Protein AF-E3JYL6-F1 (afdb_monomer)

Radius of gyration: 23.7 Å; Cα contacts (8 Å, |Δi|>4): 556; chains: 1; bounding box: 77×35×88 Å

Nearest PDB structures (foldseek):
  7jl6-assembly1_B  TM=3.008E-01  e=1.297E+00  Staphylococcus aureus
  3hi0-assembly1_B  TM=4.503E-01  e=6.662E+00  Agrobacterium fabrum str. C58
  4wn5-assembly1_B  TM=2.787E-01  e=2.106E+00  Homo sapiens
  3opm-assembly3_C  TM=1.178E-01  e=9.584E+00  Homo sapiens

Sequence (253 aa):
MFTYQFLFIAVISQAARSALAISCYPKTLVNKAECHEAIKQIVYREDSRLGTESKHFGYEFKDCSIILRNPNGASPYVNNLSADSYPECCEQFILNYCETAAGGDYLDSDTSIQLNIGNSGKTPETKPYNSFFPFLQETCGLNQNAGKIQQEDCNTAYKSIPMSVEGQFLNDKNRATDRIAKEYKSCYVTIYTSDGSVLDATNGNIRPIFDKLVSKCGTQSGVVSIKDGARGKNGRVYMKIRNSRPCGEQVCN

Mean predicted aligned error: 9.4 Å

Foldseek 3Di:
DDDDDDDDPPPPPPPPPVDQPKDWDLVFFDDLVQQLVQLVLQDADPQQWAFLQFQWFWTGGAFKIKIKGQNRSDIDGCVLADDDPDHDRPSCVNCVVNVGTWIKGDSDPVGPIIMTMGTDDPDPLCQQVHPPRDALDKDWASQPQAFWDALVQLVVQVVPFDADPQQFTAEPVRHFFQKHWGGGAFKIKIKGKPRRGTFQDGCVRCVVSSVVNCVVRPGTKMKGWACDRGPGNSIIMMIIMHTPDDPPPDRPD

Solvent-accessible surface area (backbone atoms only — not comparable to full-atom values): 13635 Å² total; per-residue (Å²): 142,83,84,86,81,85,81,79,79,78,76,80,78,77,72,78,69,77,71,70,75,67,44,63,38,82,91,37,62,38,50,68,72,36,39,52,58,13,57,70,67,64,56,59,43,95,86,40,20,41,50,49,50,28,24,31,38,69,28,40,28,87,58,8,24,35,40,41,35,25,77,84,26,62,60,55,47,41,53,68,66,36,69,87,76,43,95,71,13,57,61,58,40,41,43,59,74,33,56,50,24,14,28,34,35,57,71,48,98,89,46,78,32,33,43,35,40,34,50,42,73,83,46,83,67,49,41,73,74,41,58,74,43,65,62,76,47,72,46,59,54,62,57,77,81,42,56,65,29,45,55,68,29,39,53,51,13,58,70,67,55,45,58,49,96,86,30,36,48,26,32,99,82,74,38,79,36,26,60,42,73,32,67,26,86,39,9,26,38,37,43,30,24,66,3,65,10,45,36,66,38,32,50,85,71,45,48,65,55,49,54,51,43,45,63,74,27,46,42,43,24,29,39,31,31,34,68,66,34,24,65,9,84,61,18,27,25,37,41,36,43,31,34,50,63,63,79,85,73,65,85,80,122

Secondary structure (DSSP, 8-state):
----------------------EEEEEEE--HHHHHHHHTTPPBPTTSBB-SS--EEEEEETTEEEEEE-TT----BGGGTSTTSSS--HHHHHHHHSTTEEEEEESSSS---EEEEEE----TTTGGGSTTSPTT--EE--STTPPPPPHHHHHHHHHTS-B-TT-BB--TTS---SEEEEEETTEEEEEEETTS--B--BHHHHHHHHHHHHHHHTTS-EEEEESS-BSSTT--EEEEEEESSPTTSS---

Organism: Puccinia graminis f. sp. tritici (strain CRL 75-36-700-3 / race SCCL) (NCBI:txid418459)

pLDDT: mean 82.43, std 18.93, range [30.39, 98.62]

Structure (mmCIF, N/CA/C/O backbone):
data_AF-E3JYL6-F1
#
_entry.id   AF-E3JYL6-F1
#
loop_
_atom_site.group_PDB
_atom_site.id
_atom_site.type_symbol
_atom_site.label_atom_id
_atom_site.label_alt_id
_atom_site.label_comp_id
_atom_site.label_asym_id
_atom_site.label_entity_id
_atom_site.label_seq_id
_atom_site.pdbx_PDB_ins_code
_atom_site.Cartn_x
_atom_site.Cartn_y
_atom_site.Cartn_z
_atom_site.occupancy
_atom_site.B_iso_or_equiv
_atom_site.auth_seq_id
_atom_site.auth_comp_id
_atom_site.auth_asym_id
_atom_site.auth_atom_id
_atom_site.pdbx_PDB_model_num
ATOM 1 N N . MET A 1 1 ? 56.914 -3.348 -57.839 1.00 39.22 1 MET A N 1
ATOM 2 C CA . MET A 1 1 ? 56.929 -2.978 -56.409 1.00 39.22 1 MET A CA 1
ATOM 3 C C . MET A 1 1 ? 56.356 -1.581 -56.262 1.00 39.22 1 MET A C 1
ATOM 5 O O . MET A 1 1 ? 57.093 -0.648 -56.508 1.00 39.22 1 MET A O 1
ATOM 9 N N . PHE A 1 2 ? 55.080 -1.440 -55.904 1.00 35.62 2 PHE A N 1
ATOM 10 C CA . PHE A 1 2 ? 54.568 -0.260 -55.198 1.00 35.62 2 PHE A CA 1
ATOM 11 C C . PHE A 1 2 ? 53.364 -0.722 -54.374 1.00 35.62 2 PHE A C 1
ATOM 13 O O . PHE A 1 2 ? 52.370 -1.212 -54.902 1.00 35.62 2 PHE A O 1
ATOM 20 N N . THR A 1 3 ? 53.558 -0.701 -53.064 1.00 37.44 3 THR A N 1
ATOM 21 C CA . THR A 1 3 ? 52.684 -1.209 -52.011 1.00 37.44 3 THR A CA 1
ATOM 22 C C . THR A 1 3 ? 51.588 -0.185 -51.722 1.00 37.44 3 THR A C 1
ATOM 24 O O . THR A 1 3 ? 51.887 0.951 -51.365 1.00 37.44 3 THR A O 1
ATOM 27 N N . TYR A 1 4 ? 50.321 -0.581 -51.847 1.00 40.25 4 TYR A N 1
ATOM 28 C CA . TYR A 1 4 ? 49.185 0.200 -51.357 1.00 40.25 4 TYR A CA 1
ATOM 29 C C . TYR A 1 4 ? 49.107 0.064 -49.832 1.00 40.25 4 TYR A C 1
ATOM 31 O O . TYR A 1 4 ? 48.816 -1.017 -49.323 1.00 40.25 4 TYR A O 1
ATOM 39 N N . GLN A 1 5 ? 49.364 1.146 -49.096 1.00 41.19 5 GLN A N 1
ATOM 40 C CA . GLN A 1 5 ? 49.029 1.229 -47.675 1.00 41.19 5 GLN A CA 1
ATOM 41 C C . GLN A 1 5 ? 47.645 1.864 -47.519 1.00 41.19 5 GLN A C 1
ATOM 43 O O . GLN A 1 5 ? 47.466 3.060 -47.732 1.00 41.19 5 GLN A O 1
ATOM 48 N N . PHE A 1 6 ? 46.664 1.045 -47.139 1.00 41.22 6 PHE A N 1
ATOM 49 C CA . PHE A 1 6 ? 45.386 1.507 -46.608 1.00 41.22 6 PHE A CA 1
ATOM 50 C C . PHE A 1 6 ? 45.581 1.889 -45.135 1.00 41.22 6 PHE A C 1
ATOM 52 O O . PHE A 1 6 ? 45.780 1.026 -44.281 1.00 41.22 6 PHE A O 1
ATOM 59 N N . LEU A 1 7 ? 45.533 3.186 -44.836 1.00 40.38 7 LEU A N 1
ATOM 60 C CA . LEU A 1 7 ? 45.424 3.705 -43.473 1.00 40.38 7 LEU A CA 1
ATOM 61 C C . LEU A 1 7 ? 43.951 3.637 -43.046 1.00 40.38 7 LEU A C 1
ATOM 63 O O . LEU A 1 7 ? 43.136 4.463 -43.451 1.00 40.38 7 LEU A O 1
ATOM 67 N N . PHE A 1 8 ? 43.604 2.632 -42.241 1.00 40.62 8 PHE A N 1
ATOM 68 C CA . PHE A 1 8 ? 42.322 2.577 -41.543 1.00 40.62 8 PHE A CA 1
ATOM 69 C C . PHE A 1 8 ? 42.320 3.626 -40.427 1.00 40.62 8 PHE A C 1
ATOM 71 O O . PHE A 1 8 ? 42.982 3.462 -39.403 1.00 40.62 8 PHE A O 1
ATOM 78 N N . ILE A 1 9 ? 41.569 4.709 -40.619 1.00 42.47 9 ILE A N 1
ATOM 79 C CA . ILE A 1 9 ? 41.236 5.640 -39.540 1.00 42.47 9 ILE A CA 1
ATOM 80 C C . ILE A 1 9 ? 40.196 4.938 -38.665 1.00 42.47 9 ILE A C 1
ATOM 82 O O . ILE A 1 9 ? 39.011 4.901 -38.992 1.00 42.47 9 ILE A O 1
ATOM 86 N N . ALA A 1 10 ? 40.643 4.347 -37.559 1.00 44.72 10 ALA A N 1
ATOM 87 C CA . ALA A 1 10 ? 39.750 3.915 -36.497 1.00 44.72 10 ALA A CA 1
ATOM 88 C C . ALA A 1 10 ? 39.204 5.170 -35.800 1.00 44.72 10 ALA A C 1
ATOM 90 O O . ALA A 1 10 ? 39.854 5.758 -34.937 1.00 44.72 10 ALA A O 1
ATOM 91 N N . VAL A 1 11 ? 38.011 5.606 -36.203 1.00 40.47 11 VAL A N 1
ATOM 92 C CA . VAL A 1 11 ? 37.218 6.559 -35.425 1.00 40.47 11 VAL A CA 1
ATOM 93 C C . VAL A 1 11 ? 36.782 5.818 -34.167 1.00 40.47 11 VAL A C 1
ATOM 95 O O . VAL A 1 11 ? 35.834 5.037 -34.188 1.00 40.47 11 VAL A O 1
ATOM 98 N N . ILE A 1 12 ? 37.507 6.023 -33.069 1.00 48.25 12 ILE A N 1
ATOM 99 C CA . ILE A 1 12 ? 37.048 5.617 -31.744 1.00 48.25 12 ILE A CA 1
ATOM 100 C C . ILE A 1 12 ? 35.858 6.520 -31.436 1.00 48.25 12 ILE A C 1
ATOM 102 O O . ILE A 1 12 ? 36.013 7.665 -31.014 1.00 48.25 12 ILE A O 1
ATOM 106 N N . SER A 1 13 ? 34.655 6.021 -31.709 1.00 40.78 13 SER A N 1
ATOM 107 C CA . SER A 1 13 ? 33.411 6.600 -31.223 1.00 40.78 13 SER A CA 1
ATOM 108 C C . SER A 1 13 ? 33.417 6.478 -29.704 1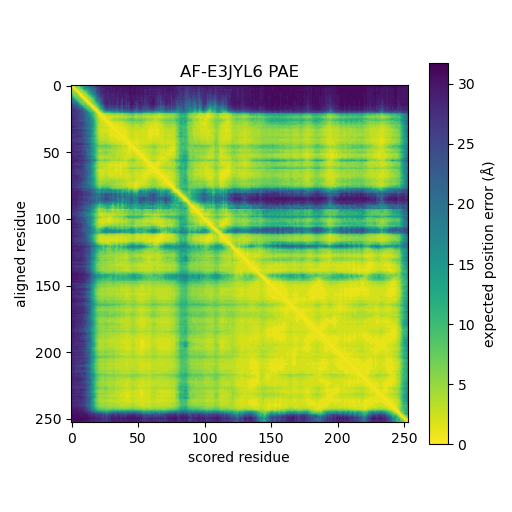.00 40.78 13 SER A C 1
ATOM 110 O O . SER A 1 13 ? 32.891 5.526 -29.134 1.00 40.78 13 SER A O 1
ATOM 112 N N . GLN A 1 14 ? 34.050 7.434 -29.032 1.00 38.19 14 GLN A N 1
ATOM 113 C CA . GLN A 1 14 ? 33.907 7.611 -27.600 1.00 38.19 14 GLN A CA 1
ATOM 114 C C . GLN A 1 14 ? 32.535 8.241 -27.365 1.00 38.19 14 GLN A C 1
ATOM 116 O O . GLN A 1 14 ? 32.395 9.423 -27.070 1.00 38.19 14 GLN A O 1
ATOM 121 N N . ALA A 1 15 ? 31.494 7.428 -27.548 1.00 39.44 15 ALA A N 1
ATOM 122 C CA . ALA A 1 15 ? 30.246 7.656 -26.859 1.00 39.44 15 ALA A CA 1
ATOM 123 C C . ALA A 1 15 ? 30.589 7.505 -25.378 1.00 39.44 15 ALA A C 1
ATOM 125 O O . ALA A 1 15 ? 30.715 6.393 -24.864 1.00 39.44 15 ALA A O 1
ATOM 126 N N . ALA A 1 16 ? 30.813 8.635 -24.711 1.00 37.66 16 ALA A N 1
ATOM 127 C CA . ALA A 1 16 ? 30.663 8.721 -23.276 1.00 37.66 16 ALA A CA 1
ATOM 128 C C . ALA A 1 16 ? 29.217 8.307 -22.980 1.00 37.66 16 ALA A C 1
ATOM 130 O O . ALA A 1 16 ? 28.304 9.128 -22.976 1.00 37.66 16 ALA A O 1
ATOM 131 N N . ARG A 1 17 ? 28.991 6.997 -22.827 1.00 40.12 17 ARG A N 1
ATOM 132 C CA . ARG A 1 17 ? 27.821 6.485 -22.133 1.00 40.12 17 ARG A CA 1
ATOM 133 C C . ARG A 1 17 ? 27.973 7.055 -20.736 1.00 40.12 17 ARG A C 1
ATOM 135 O O . ARG A 1 17 ? 28.826 6.591 -19.984 1.00 40.12 17 ARG A O 1
ATOM 142 N N . SER A 1 18 ? 27.236 8.117 -20.435 1.00 39.97 18 SER A N 1
ATOM 143 C CA . SER A 1 18 ? 26.965 8.521 -19.064 1.00 39.97 18 SER A CA 1
ATOM 144 C C . SER A 1 18 ? 26.513 7.249 -18.361 1.00 39.97 18 SER A C 1
ATOM 146 O O . SER A 1 18 ? 25.436 6.736 -18.656 1.00 39.97 18 SER A O 1
ATOM 148 N N . ALA A 1 19 ? 27.404 6.641 -17.583 1.00 46.44 19 ALA A N 1
ATOM 149 C CA . ALA A 1 19 ? 27.108 5.385 -16.934 1.00 46.44 19 ALA A CA 1
ATOM 150 C C . ALA A 1 19 ? 25.986 5.680 -15.941 1.00 46.44 19 ALA A C 1
ATOM 152 O O . ALA A 1 19 ? 26.211 6.353 -14.936 1.00 46.44 19 ALA A O 1
ATOM 153 N N . LEU A 1 20 ? 24.776 5.225 -16.268 1.00 56.53 20 LEU A N 1
ATOM 154 C CA . LEU A 1 20 ? 23.757 4.911 -15.277 1.00 56.53 20 LEU A CA 1
ATOM 155 C C . LEU A 1 20 ? 24.479 4.106 -14.186 1.00 56.53 20 LEU A C 1
ATOM 157 O O . LEU A 1 20 ? 25.134 3.100 -14.484 1.00 56.53 20 LEU A O 1
ATOM 161 N N . ALA A 1 21 ? 24.518 4.647 -12.972 1.00 64.75 21 ALA A N 1
ATOM 162 C CA . ALA A 1 21 ? 25.323 4.118 -11.883 1.00 64.75 21 ALA A CA 1
ATOM 163 C C . ALA A 1 21 ? 24.598 2.934 -11.230 1.00 64.75 21 ALA A C 1
ATOM 165 O O . ALA A 1 21 ? 24.230 2.990 -10.053 1.00 64.75 21 ALA A O 1
ATOM 166 N N . ILE A 1 22 ? 24.410 1.849 -11.992 1.00 75.25 22 ILE A N 1
ATOM 167 C CA . ILE A 1 22 ? 23.733 0.658 -11.490 1.00 75.25 22 ILE A CA 1
ATOM 168 C C . ILE A 1 22 ? 24.488 0.137 -10.279 1.00 75.25 22 ILE A C 1
ATOM 170 O O . ILE A 1 22 ? 25.677 -0.188 -10.335 1.00 75.25 22 ILE A O 1
ATOM 174 N N . SER A 1 23 ? 23.757 -0.008 -9.182 1.00 85.88 23 SER A N 1
ATOM 175 C CA . SER A 1 23 ? 24.253 -0.660 -7.983 1.00 85.88 23 SER A CA 1
ATOM 176 C C . SER A 1 23 ? 23.818 -2.118 -7.984 1.00 85.88 23 SER A C 1
ATOM 178 O O . SER A 1 23 ? 22.626 -2.402 -7.895 1.00 85.88 23 SER A O 1
ATOM 180 N N . CYS A 1 24 ? 24.776 -3.043 -8.049 1.00 89.31 24 CYS A N 1
ATOM 181 C CA . CYS A 1 24 ? 24.508 -4.473 -7.901 1.00 89.31 24 CYS A CA 1
ATOM 182 C C . CYS A 1 24 ? 24.679 -4.928 -6.447 1.00 89.31 24 CYS A C 1
ATOM 184 O O . CYS A 1 24 ? 25.592 -4.502 -5.735 1.00 89.31 24 CYS A O 1
ATOM 186 N N . TYR A 1 25 ? 23.826 -5.855 -6.020 1.00 89.69 25 TYR A N 1
ATOM 187 C CA . TYR A 1 25 ? 23.796 -6.416 -4.672 1.00 89.69 25 TYR A CA 1
ATOM 188 C C . TYR A 1 25 ? 24.152 -7.912 -4.726 1.00 89.69 25 TYR A C 1
ATOM 190 O O . TYR A 1 25 ? 23.268 -8.766 -4.664 1.00 89.69 25 TYR A O 1
ATOM 198 N N . PRO A 1 26 ? 25.447 -8.276 -4.815 1.00 86.00 26 PRO A N 1
ATOM 199 C CA . PRO A 1 26 ? 25.888 -9.635 -5.161 1.00 86.00 26 PRO A CA 1
ATOM 200 C C . PRO A 1 26 ? 25.503 -10.716 -4.141 1.00 86.00 26 PRO A C 1
ATOM 202 O O . PRO A 1 26 ? 25.571 -11.903 -4.437 1.00 86.00 26 PRO A O 1
ATOM 205 N N . LYS A 1 27 ? 25.101 -10.324 -2.926 1.00 87.94 27 LYS A N 1
ATOM 206 C CA . LYS A 1 27 ? 24.656 -11.245 -1.867 1.00 87.94 27 LYS A CA 1
ATOM 207 C C . LYS A 1 27 ? 23.175 -11.621 -1.965 1.00 87.94 27 LYS A C 1
ATOM 209 O O . LYS A 1 27 ? 22.722 -12.466 -1.199 1.00 87.94 27 LYS A O 1
ATOM 214 N N . THR A 1 28 ? 22.437 -11.006 -2.883 1.00 87.25 28 THR A N 1
ATOM 215 C CA . THR A 1 28 ? 21.012 -11.245 -3.083 1.00 87.25 28 THR A CA 1
ATOM 216 C C . THR A 1 28 ? 20.807 -11.723 -4.506 1.00 87.25 28 THR A C 1
ATOM 218 O O . THR A 1 28 ? 21.024 -10.970 -5.449 1.00 87.25 28 THR A O 1
ATOM 221 N N . LEU A 1 29 ? 20.409 -12.982 -4.662 1.00 90.00 29 LEU A N 1
ATOM 222 C CA . LEU A 1 29 ? 20.178 -13.580 -5.973 1.00 90.00 29 LEU A CA 1
ATOM 223 C C . LEU A 1 29 ? 18.720 -13.415 -6.391 1.00 90.00 29 LEU A C 1
ATOM 225 O O . LEU A 1 29 ? 17.818 -13.483 -5.553 1.00 90.00 29 LEU A O 1
ATOM 229 N N . VAL A 1 30 ? 18.505 -13.236 -7.691 1.00 89.81 30 VAL A N 1
ATOM 230 C CA . VAL A 1 30 ? 17.179 -13.112 -8.299 1.00 89.81 30 VAL A CA 1
ATOM 231 C C . VAL A 1 30 ? 17.061 -14.005 -9.529 1.00 89.81 30 VAL A C 1
ATOM 233 O O . VAL A 1 30 ? 18.041 -14.285 -10.221 1.00 89.81 30 VAL A O 1
ATOM 236 N N . ASN A 1 31 ? 15.841 -14.452 -9.821 1.00 89.81 31 ASN A N 1
ATOM 237 C CA . ASN A 1 31 ? 15.535 -15.139 -11.068 1.00 89.81 31 ASN A CA 1
ATOM 238 C C . ASN A 1 31 ? 14.999 -14.129 -12.090 1.00 89.81 31 ASN A C 1
ATOM 240 O O . ASN A 1 31 ? 13.935 -13.549 -11.885 1.00 89.81 31 ASN A O 1
ATOM 244 N N . LYS A 1 32 ? 15.707 -13.957 -13.214 1.00 85.81 32 LYS A N 1
ATOM 245 C CA . LYS A 1 32 ? 15.340 -12.989 -14.262 1.00 85.81 32 LYS A CA 1
ATOM 246 C C . LYS A 1 32 ? 13.914 -13.168 -14.782 1.00 85.81 32 LYS A C 1
ATOM 248 O O . LYS A 1 32 ? 13.191 -12.191 -14.933 1.00 85.81 32 LYS A O 1
ATOM 253 N N . ALA A 1 33 ? 13.501 -14.408 -15.045 1.00 85.38 33 ALA A N 1
ATOM 254 C CA . ALA A 1 33 ? 12.167 -14.684 -15.570 1.00 85.38 33 ALA A CA 1
ATOM 255 C C . ALA A 1 33 ? 11.081 -14.314 -14.552 1.00 85.38 33 ALA A C 1
ATOM 257 O O . ALA A 1 33 ? 10.038 -13.789 -14.924 1.00 85.38 33 ALA A O 1
ATOM 258 N N . GLU A 1 34 ? 11.338 -14.536 -13.263 1.00 88.69 34 GLU A N 1
ATOM 259 C CA . GLU A 1 34 ? 10.412 -14.142 -12.200 1.00 88.69 34 GLU A CA 1
ATOM 260 C C . GLU A 1 34 ? 10.338 -12.620 -12.037 1.00 88.69 34 GLU A C 1
ATOM 262 O O . GLU A 1 34 ? 9.253 -12.083 -11.834 1.00 88.69 34 GLU A O 1
ATOM 267 N N . CYS A 1 35 ? 11.458 -11.912 -12.199 1.00 87.00 35 CYS A N 1
ATOM 268 C CA . CYS A 1 35 ? 11.479 -10.449 -12.191 1.00 87.00 35 CYS A CA 1
ATOM 269 C C . CYS A 1 35 ? 10.694 -9.838 -13.354 1.00 87.00 35 CYS A C 1
ATOM 271 O O . CYS A 1 35 ? 9.903 -8.923 -13.125 1.00 87.00 35 CYS A O 1
ATOM 273 N N . HIS A 1 36 ? 10.802 -10.422 -14.551 1.00 84.00 36 HIS A N 1
ATOM 274 C CA . HIS A 1 36 ? 9.990 -10.012 -15.697 1.00 84.00 36 HIS A CA 1
ATOM 275 C C . HIS A 1 36 ? 8.492 -10.174 -15.424 1.00 84.00 36 HIS A C 1
ATOM 277 O O . HIS A 1 36 ? 7.701 -9.282 -15.729 1.00 84.00 36 HIS A O 1
ATOM 283 N N . GLU A 1 37 ? 8.079 -11.284 -14.808 1.00 86.19 37 GLU A N 1
ATOM 284 C CA . GLU A 1 37 ? 6.678 -11.478 -14.415 1.00 86.19 37 GLU A CA 1
ATOM 285 C C . GLU A 1 37 ? 6.232 -10.514 -13.302 1.00 86.19 37 GLU A C 1
ATOM 287 O O . GLU A 1 37 ? 5.071 -10.106 -13.268 1.00 86.19 37 GLU A O 1
ATOM 292 N N . ALA A 1 38 ? 7.133 -10.096 -12.410 1.00 86.94 38 ALA A N 1
ATOM 293 C CA . ALA A 1 38 ? 6.841 -9.056 -11.428 1.00 86.94 38 ALA A CA 1
ATOM 294 C C . ALA A 1 38 ? 6.655 -7.674 -12.088 1.00 86.94 38 ALA A C 1
ATOM 296 O O . ALA A 1 38 ? 5.694 -6.976 -11.767 1.00 86.94 38 ALA A O 1
ATOM 297 N N . ILE A 1 39 ? 7.502 -7.292 -13.051 1.00 84.25 39 ILE A N 1
ATOM 298 C CA . ILE A 1 39 ? 7.409 -5.999 -13.755 1.00 84.25 39 ILE A CA 1
ATOM 299 C C . ILE A 1 39 ? 6.163 -5.884 -14.629 1.00 84.25 39 ILE A C 1
ATOM 301 O O . ILE A 1 39 ? 5.532 -4.826 -14.651 1.00 84.25 39 ILE A O 1
ATOM 305 N N . LYS A 1 40 ? 5.736 -6.973 -15.279 1.00 84.94 40 LYS A N 1
ATOM 306 C CA . LYS A 1 40 ? 4.495 -7.004 -16.078 1.00 84.94 40 LYS A CA 1
ATOM 307 C C . LYS A 1 40 ? 3.234 -6.645 -15.286 1.00 84.94 40 LYS A C 1
ATOM 309 O O . LYS A 1 40 ? 2.212 -6.332 -15.889 1.00 84.94 40 LYS A O 1
ATOM 314 N N . GLN A 1 41 ? 3.282 -6.692 -13.953 1.00 87.62 41 GLN A N 1
ATOM 315 C CA . GLN A 1 41 ? 2.155 -6.310 -13.100 1.00 87.62 41 GLN A CA 1
ATOM 316 C C . GLN A 1 41 ? 1.965 -4.787 -12.988 1.00 87.62 41 GLN A C 1
ATOM 318 O O . GLN A 1 41 ? 0.914 -4.357 -12.509 1.00 87.62 41 GLN A O 1
ATOM 323 N N . ILE A 1 42 ? 2.938 -3.970 -13.420 1.00 87.25 42 ILE A N 1
ATOM 324 C CA . ILE A 1 42 ? 2.813 -2.508 -13.421 1.00 87.25 42 ILE A CA 1
ATOM 325 C C . ILE A 1 42 ? 1.709 -2.092 -14.399 1.00 87.25 42 ILE A C 1
ATOM 327 O O . ILE A 1 42 ? 1.723 -2.417 -15.585 1.00 87.25 42 ILE A O 1
ATOM 331 N N . VAL A 1 43 ? 0.748 -1.328 -13.889 1.00 88.50 43 VAL A N 1
ATOM 332 C CA . VAL A 1 43 ? -0.385 -0.810 -14.648 1.00 88.50 43 VAL A CA 1
ATOM 333 C C . VAL A 1 43 ? -0.038 0.556 -15.228 1.00 88.50 43 VAL A C 1
ATOM 335 O O . VAL A 1 43 ? 0.183 1.532 -14.502 1.00 88.50 43 VAL A O 1
ATOM 338 N N . TYR A 1 44 ? -0.065 0.636 -16.552 1.00 86.81 44 TYR A N 1
ATOM 339 C CA . TYR A 1 44 ? 0.135 1.867 -17.306 1.00 86.81 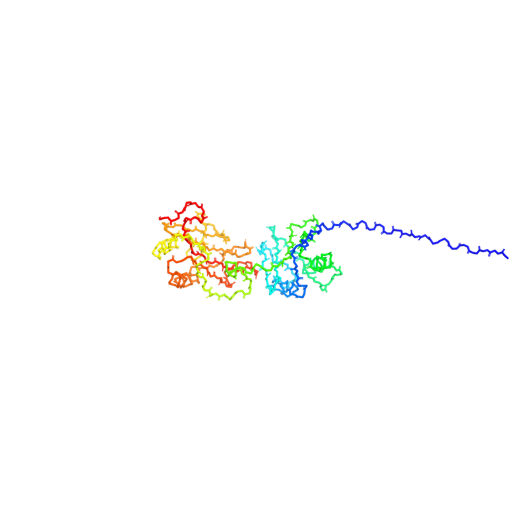44 TYR A CA 1
ATOM 340 C C . TYR A 1 44 ? -1.196 2.476 -17.752 1.00 86.81 44 TYR A C 1
ATOM 342 O O . TYR A 1 44 ? -2.262 1.857 -17.707 1.00 86.81 44 TYR A O 1
ATOM 350 N N . ARG A 1 45 ? -1.136 3.740 -18.161 1.00 87.75 45 ARG A N 1
ATOM 351 C CA . ARG A 1 45 ? -2.224 4.431 -18.850 1.00 87.75 45 ARG A CA 1
ATOM 352 C C . ARG A 1 45 ? -2.385 3.893 -20.276 1.00 87.75 45 ARG A C 1
ATOM 354 O O . ARG A 1 45 ? -1.486 3.249 -20.810 1.00 87.75 45 ARG A O 1
ATOM 361 N N . GLU A 1 46 ? -3.519 4.207 -20.897 1.00 87.00 46 GLU A N 1
ATOM 362 C CA . GLU A 1 46 ? -3.849 3.788 -22.270 1.00 87.00 46 GLU A CA 1
ATOM 363 C C . GLU A 1 46 ? -2.856 4.317 -23.314 1.00 87.00 46 GLU A C 1
ATOM 365 O O . GLU A 1 46 ? -2.566 3.634 -24.287 1.00 87.00 46 GLU A O 1
ATOM 370 N N . ASP A 1 47 ? -2.265 5.489 -23.071 1.00 86.31 47 ASP A N 1
ATOM 371 C CA . ASP A 1 47 ? -1.199 6.087 -23.886 1.00 86.31 47 ASP A CA 1
ATOM 372 C C . ASP A 1 47 ? 0.195 5.509 -23.586 1.00 86.31 47 ASP A C 1
ATOM 374 O O . ASP A 1 47 ? 1.214 6.126 -23.903 1.00 86.31 47 ASP A O 1
ATOM 378 N N . SER A 1 48 ? 0.246 4.342 -22.938 1.00 84.12 48 SER A N 1
ATOM 379 C CA . SER A 1 48 ? 1.475 3.652 -22.550 1.00 84.12 48 SER A CA 1
ATOM 380 C C . SER A 1 48 ? 2.399 4.528 -21.706 1.00 84.12 48 SER A C 1
ATOM 382 O O . SER A 1 48 ? 3.612 4.497 -21.881 1.00 84.12 48 SER A O 1
ATOM 384 N N . ARG A 1 49 ? 1.849 5.321 -20.783 1.00 85.25 49 ARG A N 1
ATOM 385 C CA . ARG A 1 49 ? 2.629 6.098 -19.808 1.00 85.25 49 ARG A CA 1
ATOM 386 C C . ARG A 1 49 ? 2.384 5.643 -18.382 1.00 85.25 49 ARG A C 1
ATOM 388 O O . ARG A 1 49 ? 1.299 5.168 -18.041 1.00 85.25 49 ARG A O 1
ATOM 395 N N . LEU A 1 50 ? 3.369 5.845 -17.514 1.00 85.88 50 LEU A N 1
ATOM 396 C CA . LEU A 1 50 ? 3.169 5.672 -16.078 1.00 85.88 50 LEU A CA 1
ATOM 397 C C . LEU A 1 50 ? 2.168 6.717 -15.561 1.00 85.88 50 LEU A C 1
ATOM 399 O O . LEU A 1 50 ? 2.206 7.887 -15.953 1.00 85.88 50 LEU A O 1
ATOM 403 N N . GLY A 1 51 ? 1.258 6.299 -14.682 1.00 87.44 51 GLY A N 1
ATOM 404 C CA . GLY A 1 51 ? 0.347 7.220 -14.005 1.00 87.44 51 GLY A CA 1
ATOM 405 C C . GLY A 1 51 ? 1.098 8.201 -13.097 1.00 87.44 51 GLY A C 1
ATOM 406 O O . GLY A 1 51 ? 2.103 7.847 -12.489 1.00 87.44 51 GLY A O 1
ATOM 407 N N . THR A 1 52 ? 0.586 9.425 -12.980 1.00 91.62 52 THR A N 1
ATOM 408 C CA . THR A 1 52 ? 1.179 10.491 -12.151 1.00 91.62 52 THR A CA 1
ATOM 409 C C . THR A 1 52 ? 0.804 10.379 -10.673 1.00 91.62 52 THR A C 1
ATOM 411 O O . THR A 1 52 ? 1.463 10.976 -9.824 1.00 91.62 52 THR A O 1
ATOM 414 N N . GLU A 1 53 ? -0.258 9.636 -10.357 1.00 94.56 53 GLU A N 1
ATOM 415 C CA . GLU A 1 53 ? -0.818 9.517 -9.005 1.00 94.56 53 GLU A CA 1
ATOM 416 C C . GLU A 1 53 ? -0.015 8.558 -8.118 1.00 94.56 53 GLU A C 1
ATOM 418 O O . GLU A 1 53 ? 0.321 8.901 -6.987 1.00 94.56 53 GLU A O 1
ATOM 423 N N . SER A 1 54 ? 0.327 7.376 -8.640 1.00 92.56 54 SER A N 1
ATOM 424 C CA . SER A 1 54 ? 1.125 6.372 -7.932 1.00 92.56 54 SER A CA 1
ATOM 425 C C . SER A 1 54 ? 2.573 6.850 -7.781 1.00 92.56 54 SER A C 1
ATOM 427 O O . SER A 1 54 ? 3.245 7.161 -8.766 1.00 92.56 54 SER A O 1
ATOM 429 N N . LYS A 1 55 ? 3.064 6.903 -6.543 1.00 92.56 55 LYS A N 1
ATOM 430 C CA . LYS A 1 55 ? 4.423 7.347 -6.187 1.00 92.56 55 LYS A CA 1
ATOM 431 C C . LYS A 1 55 ? 5.357 6.189 -5.858 1.00 92.56 55 LYS A C 1
ATOM 433 O O . LYS A 1 55 ? 6.575 6.355 -5.865 1.00 92.56 55 LYS A O 1
ATOM 438 N N . HIS A 1 56 ? 4.801 5.020 -5.568 1.00 90.44 56 HIS A N 1
ATOM 439 C CA . HIS A 1 56 ? 5.532 3.810 -5.229 1.00 90.44 56 HIS A CA 1
ATOM 440 C C . HIS A 1 56 ? 4.833 2.584 -5.817 1.00 90.44 56 HIS A C 1
ATOM 442 O O . HIS A 1 56 ? 3.613 2.496 -5.801 1.00 90.44 56 HIS A O 1
ATOM 448 N N . PHE A 1 57 ? 5.598 1.629 -6.327 1.00 87.56 57 PHE A N 1
ATOM 449 C CA . PHE A 1 57 ? 5.067 0.445 -6.990 1.00 87.56 57 PHE A CA 1
ATOM 450 C C . PHE A 1 57 ? 5.844 -0.746 -6.457 1.00 87.56 57 PHE A C 1
ATOM 452 O O . PHE A 1 57 ? 7.042 -0.849 -6.701 1.00 87.56 57 PHE A O 1
ATOM 459 N N . GLY A 1 58 ? 5.173 -1.596 -5.686 1.00 88.31 58 GLY A N 1
ATOM 460 C CA . GLY A 1 58 ? 5.747 -2.814 -5.131 1.00 88.31 58 GLY A CA 1
ATOM 461 C C . GLY A 1 58 ? 5.071 -4.021 -5.760 1.00 88.31 58 GLY A C 1
ATOM 462 O O . GLY A 1 58 ? 3.893 -4.261 -5.489 1.00 88.31 58 GLY A O 1
ATOM 463 N N . TYR A 1 59 ? 5.805 -4.765 -6.581 1.00 90.06 59 TYR A N 1
ATOM 464 C CA . TYR A 1 59 ? 5.317 -5.982 -7.219 1.00 90.06 59 TYR A CA 1
ATOM 465 C C . TYR A 1 59 ? 6.245 -7.148 -6.947 1.00 90.06 59 TYR A C 1
ATOM 467 O O . TYR A 1 59 ? 7.461 -7.014 -6.970 1.00 90.06 59 TYR A O 1
ATOM 475 N N . GLU A 1 60 ? 5.658 -8.304 -6.693 1.00 89.56 60 GLU A N 1
ATOM 476 C CA . GLU A 1 60 ? 6.377 -9.535 -6.443 1.00 89.56 60 GLU A CA 1
ATOM 477 C C . GLU A 1 60 ? 5.823 -10.653 -7.312 1.00 89.56 60 GLU A C 1
ATOM 479 O O . GLU A 1 60 ? 4.618 -10.742 -7.576 1.00 89.56 60 GLU A O 1
ATOM 484 N N . PHE A 1 61 ? 6.716 -11.539 -7.725 1.00 87.31 61 PHE A N 1
ATOM 485 C CA . PHE A 1 61 ? 6.360 -12.794 -8.353 1.00 87.31 61 PHE A CA 1
ATOM 486 C C . PHE A 1 61 ? 7.368 -13.852 -7.923 1.00 87.31 61 PHE A C 1
ATOM 488 O O . PHE A 1 61 ? 8.560 -13.724 -8.196 1.00 87.31 61 PHE A O 1
ATOM 495 N N . LYS A 1 62 ? 6.873 -14.891 -7.239 1.00 87.75 62 LYS A N 1
ATOM 496 C CA . LYS A 1 62 ? 7.701 -15.929 -6.610 1.00 87.75 62 LYS A CA 1
ATOM 497 C C . LYS A 1 62 ? 8.822 -15.305 -5.775 1.00 87.75 62 LYS A C 1
ATOM 499 O O . LYS A 1 62 ? 8.501 -14.661 -4.783 1.00 87.75 62 LYS A O 1
ATOM 504 N N . ASP A 1 63 ? 10.082 -15.480 -6.173 1.00 86.94 63 ASP A N 1
ATOM 505 C CA . ASP A 1 63 ? 11.234 -15.046 -5.397 1.00 86.94 63 ASP A CA 1
ATOM 506 C C . ASP A 1 63 ? 11.763 -13.678 -5.826 1.00 86.94 63 ASP A C 1
ATOM 508 O O . ASP A 1 63 ? 12.704 -13.197 -5.198 1.00 86.94 63 ASP A O 1
ATOM 512 N N . CYS A 1 64 ? 11.171 -13.020 -6.830 1.00 88.75 64 CYS A N 1
ATOM 513 C CA . CYS A 1 64 ? 11.559 -11.670 -7.232 1.00 88.75 64 CYS A CA 1
ATOM 514 C C . CYS A 1 64 ? 10.607 -10.594 -6.696 1.00 88.75 64 CYS A C 1
ATOM 516 O O . CYS A 1 64 ? 9.386 -10.757 -6.692 1.00 88.75 64 CYS A O 1
ATOM 518 N N . SER A 1 65 ? 11.190 -9.472 -6.275 1.00 90.38 65 SER A N 1
ATOM 519 C CA . SER A 1 65 ? 10.511 -8.253 -5.850 1.00 90.38 65 SER A CA 1
ATOM 520 C C . SER A 1 65 ? 11.020 -7.062 -6.648 1.00 90.38 65 SER A C 1
ATOM 522 O O . SER A 1 65 ? 12.218 -6.917 -6.895 1.00 90.38 65 SER A O 1
ATOM 524 N N . ILE A 1 66 ? 10.087 -6.205 -7.034 1.00 89.19 66 ILE A N 1
ATOM 525 C CA . ILE A 1 66 ? 10.298 -5.014 -7.834 1.00 89.19 66 ILE A CA 1
ATOM 526 C C . ILE A 1 66 ? 9.732 -3.838 -7.064 1.00 89.19 66 ILE A C 1
ATOM 528 O O . ILE A 1 66 ? 8.554 -3.818 -6.702 1.00 89.19 66 ILE A O 1
ATOM 532 N N . ILE A 1 67 ? 10.580 -2.842 -6.849 1.00 89.75 67 ILE A N 1
ATOM 533 C CA . ILE A 1 67 ? 10.221 -1.586 -6.215 1.00 89.75 67 ILE A CA 1
ATOM 534 C C . ILE A 1 67 ? 10.547 -0.447 -7.176 1.00 89.75 67 ILE A C 1
ATOM 536 O O . ILE A 1 67 ? 11.710 -0.081 -7.345 1.00 89.75 67 ILE A O 1
ATOM 540 N N . LEU A 1 68 ? 9.513 0.154 -7.759 1.00 88.62 68 LEU A N 1
ATOM 541 C CA . LEU A 1 68 ? 9.617 1.411 -8.495 1.00 88.62 68 LEU A CA 1
ATOM 542 C C . LEU A 1 68 ? 9.245 2.565 -7.552 1.00 88.62 68 LEU A C 1
ATOM 544 O O . LEU A 1 68 ? 8.252 2.498 -6.825 1.00 88.62 68 LEU A O 1
ATOM 548 N N . ARG A 1 69 ? 10.013 3.650 -7.551 1.00 89.88 69 ARG A N 1
ATOM 549 C CA . ARG A 1 69 ? 9.685 4.895 -6.844 1.00 89.88 69 ARG A CA 1
ATOM 550 C C . ARG A 1 69 ? 9.598 6.019 -7.854 1.00 89.88 69 ARG A C 1
ATOM 552 O O . ARG A 1 69 ? 10.512 6.185 -8.641 1.00 89.88 69 ARG A O 1
ATOM 559 N N . ASN A 1 70 ? 8.526 6.794 -7.799 1.00 88.94 70 ASN A N 1
ATOM 560 C CA . ASN A 1 70 ? 8.264 7.954 -8.643 1.00 88.94 70 ASN A CA 1
ATOM 561 C C . ASN A 1 70 ? 7.730 9.110 -7.773 1.00 88.94 70 ASN A C 1
ATOM 563 O O . ASN A 1 70 ? 6.559 9.485 -7.881 1.00 88.94 70 ASN A O 1
ATOM 567 N N . PRO A 1 71 ? 8.550 9.652 -6.855 1.00 88.94 71 PRO A N 1
ATOM 568 C CA . PRO A 1 71 ? 8.088 10.597 -5.836 1.00 88.94 71 PRO A CA 1
ATOM 569 C C . PRO A 1 71 ? 7.463 11.861 -6.442 1.00 88.94 71 PRO A C 1
ATOM 571 O O . PRO A 1 71 ? 6.485 12.383 -5.909 1.00 88.94 71 PRO A O 1
ATOM 574 N N . ASN A 1 72 ? 7.959 12.302 -7.599 1.00 88.94 72 ASN A N 1
ATOM 575 C CA . ASN A 1 72 ? 7.478 13.507 -8.270 1.00 88.94 72 ASN A CA 1
ATOM 576 C C . ASN A 1 72 ? 6.267 13.255 -9.186 1.00 88.94 72 ASN A C 1
ATOM 578 O O . ASN A 1 72 ? 5.700 14.202 -9.719 1.00 88.94 72 ASN A O 1
ATOM 582 N N . GLY A 1 73 ? 5.826 12.002 -9.361 1.00 87.56 73 GLY A N 1
ATOM 583 C CA . GLY A 1 73 ? 4.727 11.673 -10.272 1.00 87.56 73 GLY A CA 1
ATOM 584 C C . GLY A 1 73 ? 5.051 11.942 -11.740 1.00 87.56 73 GLY A C 1
ATOM 585 O O . GLY A 1 73 ? 4.176 12.378 -12.480 1.00 87.56 73 GLY A O 1
ATOM 586 N N . ALA A 1 74 ? 6.294 11.707 -12.162 1.00 86.31 74 ALA A N 1
ATOM 587 C CA . ALA A 1 74 ? 6.673 11.767 -13.568 1.00 86.31 74 ALA A CA 1
ATOM 588 C C . ALA A 1 74 ? 5.870 10.742 -14.392 1.00 86.31 74 ALA A C 1
ATOM 590 O O . ALA A 1 74 ? 5.452 9.703 -13.883 1.00 86.31 74 ALA A O 1
ATOM 591 N N . SER A 1 75 ? 5.648 11.023 -15.675 1.00 86.94 75 SER A N 1
ATOM 592 C CA . SER A 1 75 ? 4.832 10.177 -16.558 1.00 86.94 75 SER A CA 1
ATOM 593 C C . SER A 1 75 ? 5.639 9.713 -17.776 1.00 86.94 75 SER A C 1
ATOM 595 O O . SER A 1 75 ? 5.304 10.079 -18.906 1.00 86.94 75 SER A O 1
ATOM 597 N N . PRO A 1 76 ? 6.746 8.969 -17.580 1.00 80.06 76 PRO A N 1
ATOM 598 C CA . PRO A 1 76 ? 7.515 8.430 -18.695 1.00 80.06 76 PRO A CA 1
ATOM 599 C C . PRO A 1 76 ? 6.678 7.420 -19.484 1.00 80.06 76 PRO A C 1
ATOM 601 O O . PRO A 1 76 ? 5.728 6.825 -18.961 1.00 80.06 76 PRO A O 1
ATOM 604 N N . TYR A 1 77 ? 7.048 7.219 -20.743 1.00 77.25 77 TYR A N 1
ATOM 605 C CA . TYR A 1 77 ? 6.482 6.151 -21.552 1.00 77.25 77 TYR A CA 1
ATOM 606 C C . TYR A 1 77 ? 6.970 4.775 -21.079 1.00 77.25 77 TYR A C 1
ATOM 608 O O . TYR A 1 77 ? 8.046 4.638 -20.502 1.00 77.25 77 TYR A O 1
ATOM 616 N N . VAL A 1 78 ? 6.171 3.749 -21.360 1.00 68.88 78 VAL A N 1
ATOM 617 C CA . VAL A 1 78 ? 6.445 2.337 -21.092 1.00 68.88 78 VAL A CA 1
ATOM 618 C C . VAL A 1 78 ? 7.761 1.911 -21.714 1.00 68.88 78 VAL A C 1
ATOM 620 O O . VAL A 1 78 ? 8.494 1.212 -21.055 1.00 68.88 78 VAL A O 1
ATOM 623 N N . ASN A 1 79 ? 8.133 2.374 -22.906 1.00 60.69 79 ASN A N 1
ATOM 624 C CA . ASN A 1 79 ? 9.435 2.053 -23.508 1.00 60.69 79 ASN A CA 1
ATOM 625 C C . ASN A 1 79 ? 10.644 2.615 -22.729 1.00 60.69 79 ASN A C 1
ATOM 627 O O . ASN A 1 79 ? 11.752 2.118 -22.903 1.00 60.69 79 ASN A O 1
ATOM 631 N N . ASN A 1 80 ? 10.440 3.582 -21.828 1.00 55.28 80 ASN A N 1
ATOM 632 C CA . ASN A 1 80 ? 11.464 4.008 -20.869 1.00 55.28 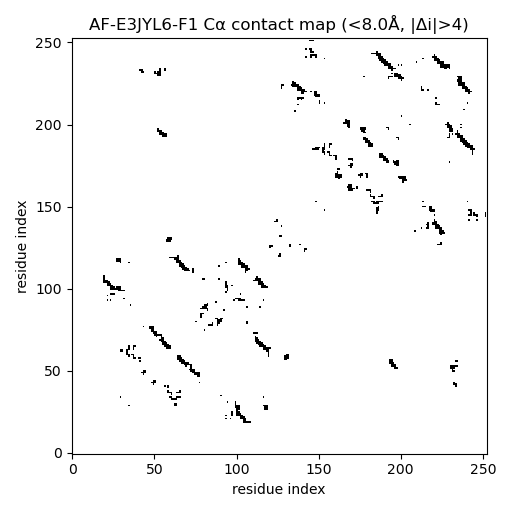80 ASN A CA 1
ATOM 633 C C . ASN A 1 80 ? 11.511 3.090 -19.624 1.00 55.28 80 ASN A C 1
ATOM 635 O O . ASN A 1 80 ? 12.396 3.237 -18.788 1.00 55.28 80 ASN A O 1
ATOM 639 N N . LEU A 1 81 ? 10.556 2.161 -19.474 1.00 53.09 81 LEU A N 1
ATOM 640 C CA . LEU A 1 81 ? 10.332 1.301 -18.299 1.00 53.09 81 LEU A CA 1
ATOM 641 C C . LEU A 1 81 ? 10.153 -0.200 -18.614 1.00 53.09 81 LEU A C 1
ATOM 643 O O . LEU A 1 81 ? 10.178 -1.005 -17.689 1.00 53.09 81 LEU A O 1
ATOM 647 N N . SER A 1 82 ? 9.976 -0.591 -19.878 1.00 44.16 82 SER A N 1
ATOM 648 C CA . SER A 1 82 ? 9.763 -1.960 -20.346 1.00 44.16 82 SER A CA 1
ATOM 649 C C . SER A 1 82 ? 10.486 -2.231 -21.673 1.00 44.16 82 SER A C 1
ATOM 651 O O . SER A 1 82 ? 10.843 -1.325 -22.428 1.00 44.16 82 SER A O 1
ATOM 653 N N . ALA A 1 83 ? 10.732 -3.515 -21.922 1.00 43.88 83 ALA A N 1
ATOM 654 C CA . ALA A 1 83 ? 11.729 -4.046 -22.846 1.00 43.88 83 ALA A CA 1
ATOM 655 C C . ALA A 1 83 ? 11.403 -3.980 -24.351 1.00 43.88 83 ALA A C 1
ATOM 657 O O . ALA A 1 83 ? 12.256 -4.339 -25.159 1.00 43.88 83 ALA A O 1
ATOM 658 N N . ASP A 1 84 ? 10.214 -3.534 -24.757 1.00 41.03 84 ASP A N 1
ATOM 659 C CA . ASP A 1 84 ? 9.695 -3.932 -26.076 1.00 41.03 84 ASP A CA 1
ATOM 660 C C . ASP A 1 84 ? 9.869 -2.889 -27.194 1.00 41.03 84 ASP A C 1
ATOM 662 O O . ASP A 1 84 ? 9.402 -3.102 -28.313 1.00 41.03 84 ASP A O 1
ATOM 666 N N . SER A 1 85 ? 10.524 -1.743 -26.961 1.00 34.53 85 SER A N 1
ATOM 667 C CA . SER A 1 85 ? 10.709 -0.742 -28.039 1.00 34.53 85 SER A CA 1
ATOM 668 C C . SER A 1 85 ? 12.008 0.069 -28.013 1.00 34.53 85 SER A C 1
ATOM 670 O O . SER A 1 85 ? 12.146 1.003 -28.799 1.00 34.53 85 SER A O 1
ATOM 672 N N . TYR A 1 86 ? 12.979 -0.293 -27.175 1.00 30.39 86 TYR A N 1
ATOM 673 C CA . TYR A 1 86 ? 14.354 0.212 -27.255 1.00 30.39 86 TYR A CA 1
ATOM 674 C C . TYR A 1 86 ? 15.324 -0.903 -26.832 1.00 30.39 86 TYR A C 1
ATOM 676 O O . TYR A 1 86 ? 14.991 -1.663 -25.919 1.00 30.39 86 TYR A O 1
ATOM 684 N N . PRO A 1 87 ? 16.510 -1.033 -27.458 1.00 32.22 87 PRO A N 1
ATOM 685 C CA . PRO A 1 87 ? 17.549 -1.895 -26.916 1.00 32.22 87 PRO A CA 1
ATOM 686 C C . PRO A 1 87 ? 17.949 -1.337 -25.542 1.00 32.22 87 PRO A C 1
ATOM 688 O O . PRO A 1 87 ? 18.380 -0.192 -25.456 1.00 32.22 87 PRO A O 1
ATOM 691 N N . GLU A 1 88 ? 17.788 -2.153 -24.495 1.00 42.16 88 GLU A N 1
ATOM 692 C CA . GLU A 1 88 ? 18.200 -1.892 -23.102 1.00 42.16 88 GLU A CA 1
ATOM 693 C C . GLU A 1 88 ? 17.250 -1.004 -22.264 1.00 42.16 88 GLU A C 1
ATOM 695 O O . GLU A 1 88 ? 17.617 0.049 -21.753 1.00 42.16 88 GLU A O 1
ATOM 700 N N . CYS A 1 89 ? 16.018 -1.471 -22.026 1.00 50.94 89 CYS A N 1
ATOM 701 C CA . CYS A 1 89 ? 15.227 -1.010 -20.878 1.00 50.94 89 CYS A CA 1
ATOM 702 C C . CYS A 1 89 ? 15.973 -1.275 -19.552 1.00 50.94 89 CYS A C 1
ATOM 704 O O . CYS A 1 89 ? 16.627 -2.306 -19.417 1.00 50.94 89 CYS A O 1
ATOM 706 N N . CYS A 1 90 ? 15.812 -0.405 -18.548 1.00 54.50 90 CYS A N 1
ATOM 707 C CA . CYS A 1 90 ? 16.471 -0.486 -17.241 1.00 54.50 90 CYS A CA 1
ATOM 708 C C . CYS A 1 90 ? 16.305 -1.817 -16.490 1.00 54.50 90 CYS A C 1
ATOM 710 O O . CYS A 1 90 ? 17.203 -2.195 -15.749 1.00 54.50 90 CYS A O 1
ATOM 712 N N . GLU A 1 91 ? 15.211 -2.561 -16.680 1.00 57.38 91 GLU A N 1
ATOM 713 C CA . GLU A 1 91 ? 15.109 -3.915 -16.121 1.00 57.38 91 GLU A CA 1
ATOM 714 C C . GLU A 1 91 ? 16.110 -4.859 -16.782 1.00 57.38 91 GLU A C 1
ATOM 716 O O . GLU A 1 91 ? 16.890 -5.509 -16.093 1.00 57.38 91 GLU A O 1
ATOM 721 N N . GLN A 1 92 ? 16.103 -4.936 -18.115 1.00 59.94 92 GLN A N 1
ATOM 722 C CA . GLN A 1 92 ? 17.084 -5.741 -18.835 1.00 59.94 92 GLN A CA 1
ATOM 723 C C . GLN A 1 92 ? 18.491 -5.222 -18.579 1.00 59.94 92 GLN A C 1
ATOM 725 O O . GLN A 1 92 ? 19.412 -6.016 -18.477 1.00 59.94 92 GLN A O 1
ATOM 730 N N . PHE A 1 93 ? 18.663 -3.913 -18.433 1.00 59.97 93 PHE A N 1
ATOM 731 C CA . PHE A 1 93 ? 19.943 -3.306 -18.123 1.00 59.97 93 PHE A CA 1
ATOM 732 C C . PHE A 1 93 ? 20.433 -3.746 -16.736 1.00 59.97 93 PHE A C 1
ATOM 734 O O . PHE A 1 93 ? 21.533 -4.274 -16.645 1.00 59.97 93 PHE A O 1
ATOM 741 N N . ILE A 1 94 ? 19.607 -3.675 -15.685 1.00 66.06 94 ILE A N 1
ATOM 742 C CA . ILE A 1 94 ? 19.954 -4.161 -14.338 1.00 66.06 94 ILE A CA 1
ATOM 743 C C . ILE A 1 94 ? 20.152 -5.681 -14.340 1.00 66.06 94 ILE A C 1
ATOM 745 O O . ILE A 1 94 ? 21.169 -6.161 -13.851 1.00 66.06 94 ILE A O 1
ATOM 749 N N . LEU A 1 95 ? 19.229 -6.458 -14.911 1.00 68.94 95 LEU A N 1
ATOM 750 C CA . LEU A 1 95 ? 19.318 -7.921 -14.933 1.00 68.94 95 LEU A CA 1
ATOM 751 C C . LEU A 1 95 ? 20.481 -8.418 -15.806 1.00 68.94 95 LEU A C 1
ATOM 753 O O . LEU A 1 95 ? 21.053 -9.467 -15.527 1.00 68.94 95 LEU A O 1
ATOM 757 N N . ASN A 1 96 ? 20.861 -7.716 -16.873 1.00 75.44 96 ASN A N 1
ATOM 758 C CA . ASN A 1 96 ? 22.017 -8.095 -17.689 1.00 75.44 96 ASN A CA 1
ATOM 759 C C . ASN A 1 96 ? 23.326 -7.630 -17.056 1.00 75.44 96 ASN A C 1
ATOM 761 O O . ASN A 1 96 ? 24.273 -8.408 -17.041 1.00 75.44 96 ASN A O 1
ATOM 765 N N . TYR A 1 97 ? 23.369 -6.422 -16.493 1.00 78.75 97 TYR A N 1
ATOM 766 C CA . TYR A 1 97 ? 24.565 -5.864 -15.863 1.00 78.75 97 TYR A CA 1
ATOM 767 C C . TYR A 1 97 ? 24.898 -6.535 -14.526 1.00 78.75 97 TYR A C 1
ATOM 769 O O . TYR A 1 97 ? 26.056 -6.838 -14.260 1.00 78.75 97 TYR A O 1
ATOM 777 N N . CYS A 1 98 ? 23.890 -6.815 -13.698 1.00 83.56 98 CYS A N 1
ATOM 778 C CA . CYS A 1 98 ? 24.057 -7.510 -12.422 1.00 83.56 98 CYS A CA 1
ATOM 779 C C . CYS A 1 98 ? 23.985 -9.041 -12.552 1.00 83.56 98 CYS A C 1
ATOM 781 O O . CYS A 1 98 ? 24.062 -9.740 -11.544 1.00 83.56 98 CYS A O 1
ATOM 783 N N . GLU A 1 99 ? 23.854 -9.572 -13.772 1.00 82.75 99 GLU A N 1
ATOM 784 C CA . GLU A 1 99 ? 23.749 -11.003 -14.077 1.00 82.75 99 GLU A CA 1
ATOM 785 C C . GLU A 1 99 ? 22.636 -11.720 -13.287 1.00 82.75 99 GLU A C 1
ATOM 787 O O . GLU A 1 99 ? 21.474 -11.702 -13.682 1.00 82.75 99 GLU A O 1
ATOM 792 N N . THR A 1 100 ? 22.967 -12.398 -12.188 1.00 82.38 100 THR A N 1
ATOM 793 C CA . THR A 1 100 ? 22.002 -13.086 -11.310 1.00 82.38 100 THR A CA 1
ATOM 794 C C . THR A 1 100 ? 21.772 -12.361 -9.988 1.00 82.38 100 THR A C 1
ATOM 796 O O . THR A 1 100 ? 21.008 -12.838 -9.149 1.00 82.38 100 THR A O 1
ATOM 799 N N . ALA A 1 101 ? 22.462 -11.247 -9.760 1.00 86.25 101 ALA A N 1
ATOM 800 C CA . ALA A 1 101 ? 22.328 -10.447 -8.559 1.00 86.25 101 ALA A CA 1
ATOM 801 C C . ALA A 1 101 ? 21.169 -9.451 -8.677 1.00 86.25 101 ALA A C 1
ATOM 803 O O . ALA A 1 101 ? 20.849 -8.939 -9.748 1.00 86.25 101 ALA A O 1
ATOM 804 N N . ALA A 1 102 ? 20.569 -9.152 -7.531 1.00 89.12 102 ALA A N 1
ATOM 805 C CA . ALA A 1 102 ? 19.708 -8.000 -7.334 1.00 89.12 102 ALA A CA 1
ATOM 806 C C . ALA A 1 102 ? 20.453 -6.699 -7.671 1.00 89.12 102 ALA A C 1
ATOM 808 O O . ALA A 1 102 ? 21.686 -6.641 -7.639 1.00 89.12 102 ALA A O 1
ATOM 809 N N . 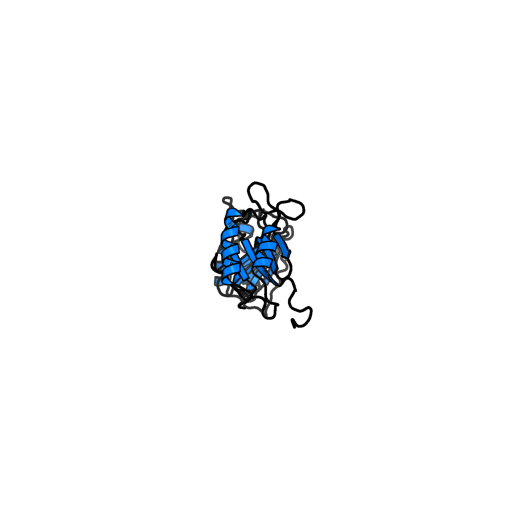GLY A 1 103 ? 19.707 -5.632 -7.927 1.00 88.44 103 GLY A N 1
ATOM 810 C CA . GLY A 1 103 ? 20.295 -4.334 -8.219 1.00 88.44 103 GLY A CA 1
ATOM 811 C C . GLY A 1 103 ? 19.263 -3.229 -8.334 1.00 88.44 103 GLY A C 1
ATOM 812 O O . GLY A 1 103 ? 18.059 -3.480 -8.341 1.00 88.44 103 GLY A O 1
ATOM 813 N N . GLY A 1 104 ? 19.728 -1.994 -8.414 1.00 87.25 104 GLY A N 1
ATOM 814 C CA . GLY A 1 104 ? 18.852 -0.844 -8.568 1.00 87.25 104 GLY A CA 1
ATOM 815 C C . GLY A 1 104 ? 19.577 0.371 -9.111 1.00 87.25 104 GLY A C 1
ATOM 816 O O . GLY A 1 104 ? 20.802 0.470 -9.007 1.00 87.25 104 GLY A O 1
ATOM 817 N N . ASP A 1 105 ? 18.803 1.279 -9.697 1.00 81.31 105 ASP A N 1
ATOM 818 C CA . ASP A 1 105 ? 19.295 2.559 -10.198 1.00 81.31 105 ASP A CA 1
ATOM 819 C C . ASP A 1 105 ? 18.158 3.569 -10.428 1.00 81.31 105 ASP A C 1
ATOM 821 O O . ASP A 1 105 ? 16.968 3.246 -10.333 1.00 81.31 105 ASP A O 1
ATOM 825 N N . TYR A 1 106 ? 18.545 4.800 -10.749 1.00 77.69 106 TYR A N 1
ATOM 826 C CA . TYR A 1 106 ? 17.700 5.794 -11.391 1.00 77.69 106 TYR A CA 1
ATOM 827 C C . TYR A 1 106 ? 17.512 5.467 -12.873 1.00 77.69 106 TYR A C 1
ATOM 829 O O . TYR A 1 106 ? 18.419 4.980 -13.541 1.00 77.69 106 TYR A O 1
ATOM 837 N N . LEU A 1 107 ? 16.311 5.729 -13.384 1.00 69.06 107 LEU A N 1
ATOM 838 C CA . LEU A 1 107 ? 15.924 5.335 -14.742 1.00 69.06 107 LEU A CA 1
ATOM 839 C C . LEU A 1 107 ? 16.355 6.336 -15.817 1.00 69.06 107 LEU A C 1
ATOM 841 O O . LEU A 1 107 ? 16.446 5.969 -16.984 1.00 69.06 107 LEU A O 1
ATOM 845 N N . ASP A 1 108 ? 16.677 7.566 -15.428 1.00 61.47 108 ASP A N 1
ATOM 846 C CA . ASP A 1 108 ? 17.572 8.452 -16.165 1.00 61.47 108 ASP A CA 1
ATOM 847 C C . ASP A 1 108 ? 18.209 9.476 -15.193 1.00 61.47 108 ASP A C 1
ATOM 849 O O . ASP A 1 108 ? 17.942 9.468 -13.990 1.00 61.47 108 ASP A O 1
ATOM 853 N N . SER A 1 109 ? 19.066 10.362 -15.707 1.00 56.72 109 SER A N 1
ATOM 854 C CA . SER A 1 109 ? 19.757 11.394 -14.919 1.00 56.72 109 SER A CA 1
ATOM 855 C C . SER A 1 109 ? 18.897 12.603 -14.506 1.00 56.72 109 SER A C 1
ATOM 857 O O . SER A 1 109 ? 19.327 13.379 -13.658 1.00 56.72 109 SER A O 1
ATOM 859 N N . ASP A 1 110 ? 17.731 12.796 -15.124 1.00 55.94 110 ASP A N 1
ATOM 860 C CA . ASP A 1 110 ? 16.806 13.932 -14.941 1.00 55.94 110 ASP A CA 1
ATOM 861 C C . ASP A 1 110 ? 15.490 13.517 -14.234 1.00 55.94 110 ASP A C 1
ATOM 863 O O . ASP A 1 110 ? 14.688 14.330 -13.772 1.00 55.94 110 ASP A O 1
ATOM 867 N N . THR A 1 111 ? 15.263 12.215 -14.085 1.00 63.88 111 THR A N 1
ATOM 868 C CA . THR A 1 111 ? 14.084 11.617 -13.486 1.00 63.88 111 THR A CA 1
ATOM 869 C C . THR A 1 111 ? 14.410 11.168 -12.079 1.00 63.88 111 THR A C 1
ATOM 871 O O . THR A 1 111 ? 15.304 10.376 -11.799 1.00 63.88 111 THR A O 1
ATOM 874 N N . SER A 1 112 ? 13.568 11.598 -11.148 1.00 77.56 112 SER A N 1
ATOM 875 C CA . SER A 1 112 ? 13.561 11.091 -9.775 1.00 77.56 112 SER A CA 1
ATOM 876 C C . SER A 1 112 ? 13.108 9.624 -9.663 1.00 77.56 112 SER A C 1
ATOM 878 O O . SER A 1 112 ? 12.768 9.183 -8.564 1.00 77.56 112 SER A O 1
ATOM 880 N N . ILE A 1 113 ? 12.980 8.900 -10.782 1.00 81.94 113 ILE A N 1
ATOM 881 C CA . ILE A 1 113 ? 12.400 7.561 -10.798 1.00 81.94 113 ILE A CA 1
ATOM 882 C C . ILE A 1 113 ? 13.492 6.545 -10.502 1.00 81.94 113 ILE A C 1
ATOM 884 O O . ILE A 1 113 ? 14.488 6.485 -11.211 1.00 81.94 113 ILE A O 1
ATOM 888 N N . GLN A 1 114 ? 13.277 5.732 -9.473 1.00 86.06 114 GLN A N 1
ATOM 889 C CA . GLN A 1 114 ? 14.204 4.680 -9.061 1.00 86.06 114 GLN A CA 1
ATOM 890 C C . GLN A 1 114 ? 13.557 3.317 -9.258 1.00 86.06 114 GLN A C 1
ATOM 892 O O . GLN A 1 114 ? 12.410 3.121 -8.852 1.00 86.06 114 GLN A O 1
ATOM 897 N N . LEU A 1 115 ? 14.303 2.367 -9.804 1.00 86.06 115 LEU A N 1
ATOM 898 C CA . LEU A 1 115 ? 13.925 0.962 -9.883 1.00 86.06 115 LEU A CA 1
ATOM 899 C C . LEU A 1 115 ? 14.880 0.144 -9.024 1.00 86.06 115 LEU A C 1
ATOM 901 O O . LEU A 1 115 ? 16.092 0.267 -9.146 1.00 86.06 115 LEU A O 1
ATOM 905 N N . ASN A 1 116 ? 14.328 -0.698 -8.161 1.00 89.50 116 ASN A N 1
ATOM 906 C CA . ASN A 1 116 ? 15.072 -1.686 -7.396 1.00 89.50 116 ASN A CA 1
ATOM 907 C C . ASN A 1 116 ? 14.490 -3.070 -7.672 1.00 89.50 116 ASN A C 1
ATOM 909 O O . ASN A 1 116 ? 13.278 -3.267 -7.586 1.00 89.50 116 ASN A O 1
ATOM 913 N N . ILE A 1 117 ? 15.372 -4.014 -7.967 1.00 89.44 117 ILE A N 1
ATOM 914 C CA . ILE A 1 117 ? 15.093 -5.428 -8.174 1.00 89.44 117 ILE A CA 1
ATOM 915 C C . ILE A 1 117 ? 15.781 -6.185 -7.047 1.00 89.44 117 ILE A C 1
ATOM 917 O O . ILE A 1 117 ? 16.983 -6.035 -6.833 1.00 89.44 117 ILE A O 1
ATOM 921 N N . GLY A 1 118 ? 15.026 -6.998 -6.323 1.00 90.12 118 GLY A N 1
ATOM 922 C CA . GLY A 1 118 ? 15.516 -7.767 -5.188 1.00 90.12 118 GLY A CA 1
ATOM 923 C C . GLY A 1 118 ? 14.825 -9.113 -5.074 1.00 90.12 118 GLY A C 1
ATOM 924 O O . GLY A 1 118 ? 13.984 -9.472 -5.898 1.00 90.12 118 GLY A O 1
ATOM 925 N N . ASN A 1 119 ? 15.169 -9.862 -4.032 1.00 87.69 119 ASN A N 1
ATOM 926 C CA . ASN A 1 119 ? 14.411 -11.050 -3.684 1.00 87.69 119 ASN A CA 1
ATOM 927 C C . ASN A 1 119 ? 13.158 -10.678 -2.873 1.00 87.69 119 ASN A C 1
ATOM 929 O O . ASN A 1 119 ? 13.159 -9.718 -2.103 1.00 87.69 119 ASN A O 1
ATOM 933 N N . SER A 1 120 ? 12.083 -11.449 -3.016 1.00 80.12 120 SER A N 1
ATOM 934 C CA . SER A 1 120 ? 10.883 -11.286 -2.190 1.00 80.12 120 SER A CA 1
ATOM 935 C C . SER A 1 120 ? 11.200 -11.581 -0.720 1.00 80.12 120 SER A C 1
ATOM 937 O O . SER A 1 120 ? 11.806 -12.614 -0.406 1.00 80.12 120 SER A O 1
ATOM 939 N N . GLY A 1 121 ? 10.740 -10.729 0.197 1.00 70.00 121 GLY A N 1
ATOM 940 C CA . GLY A 1 121 ? 10.796 -11.015 1.629 1.00 70.00 121 GLY A CA 1
ATOM 941 C C . GLY A 1 121 ? 9.874 -12.188 1.972 1.00 70.00 121 GLY A C 1
ATOM 942 O O . GLY A 1 121 ? 8.654 -12.065 1.887 1.00 70.00 121 GLY A O 1
ATOM 943 N N . LYS A 1 122 ? 10.445 -13.335 2.362 1.00 67.62 122 LYS A N 1
ATOM 944 C CA . LYS A 1 122 ? 9.689 -14.575 2.637 1.00 67.62 122 LYS A CA 1
ATOM 945 C C . LYS A 1 122 ? 9.190 -14.706 4.078 1.00 67.62 122 LYS A C 1
ATOM 947 O O . LYS A 1 122 ? 8.785 -15.801 4.475 1.00 67.62 122 LYS A O 1
ATOM 952 N N . THR A 1 123 ? 9.247 -13.651 4.889 1.00 75.75 123 THR A N 1
ATOM 953 C CA . THR A 1 123 ? 8.848 -13.796 6.291 1.00 75.75 123 THR A CA 1
ATOM 954 C C . THR A 1 123 ? 7.319 -13.796 6.416 1.00 75.75 123 THR A C 1
ATOM 956 O O . THR A 1 123 ? 6.624 -13.135 5.632 1.00 75.75 123 THR A O 1
ATOM 959 N N . PRO A 1 124 ? 6.746 -14.550 7.372 1.00 76.62 124 PRO A N 1
ATOM 960 C CA . PRO A 1 124 ? 5.305 -14.532 7.620 1.00 76.62 124 PRO A CA 1
ATOM 961 C C . PRO A 1 124 ? 4.751 -13.122 7.868 1.00 76.62 124 PRO A C 1
ATOM 963 O O . PRO A 1 124 ? 3.608 -12.841 7.513 1.00 76.62 124 PRO A O 1
ATOM 966 N N . GLU A 1 125 ? 5.566 -12.233 8.438 1.00 79.44 125 GLU A N 1
ATOM 967 C CA . GLU A 1 125 ? 5.203 -10.861 8.789 1.00 79.44 125 GLU A CA 1
ATOM 968 C C . GLU A 1 125 ? 5.084 -9.948 7.563 1.00 79.44 125 GLU A C 1
ATOM 970 O O . GLU A 1 125 ? 4.263 -9.027 7.558 1.00 79.44 125 GLU A O 1
ATOM 975 N N . THR A 1 126 ? 5.885 -10.191 6.519 1.00 82.00 126 THR A N 1
ATOM 976 C CA . THR A 1 126 ? 5.861 -9.391 5.286 1.00 82.00 126 THR A CA 1
ATOM 977 C C . THR A 1 126 ? 4.827 -9.893 4.291 1.00 82.00 126 THR A C 1
ATOM 979 O O . THR A 1 126 ? 4.251 -9.086 3.569 1.00 82.00 126 THR A O 1
ATOM 982 N N . LYS A 1 127 ? 4.516 -11.195 4.313 1.00 86.12 127 LYS A N 1
ATOM 983 C CA . LYS A 1 127 ? 3.634 -11.867 3.347 1.00 86.12 127 LYS A CA 1
ATOM 984 C C . LYS A 1 127 ? 2.316 -11.131 3.028 1.00 86.12 127 LYS A C 1
ATOM 986 O O . LYS A 1 127 ? 1.966 -11.082 1.850 1.00 86.12 127 LYS A O 1
ATOM 991 N N . PRO A 1 128 ? 1.577 -10.537 3.989 1.00 89.75 128 PRO A N 1
ATOM 992 C CA . PRO A 1 128 ? 0.325 -9.835 3.683 1.00 89.75 128 PRO A CA 1
ATOM 993 C C . PRO A 1 128 ? 0.491 -8.540 2.876 1.00 89.75 128 PRO A C 1
ATOM 995 O O . PRO A 1 128 ? -0.503 -7.988 2.405 1.00 89.75 128 PRO A O 1
ATOM 998 N N . TYR A 1 129 ? 1.722 -8.037 2.747 1.00 88.50 129 TYR A N 1
ATOM 999 C CA . TYR A 1 129 ? 2.068 -6.845 1.972 1.00 88.50 129 TYR A CA 1
ATOM 1000 C C . TYR A 1 129 ? 2.541 -7.163 0.552 1.00 88.50 129 TYR A C 1
ATOM 1002 O O . TYR A 1 129 ? 2.744 -6.246 -0.247 1.00 88.50 129 TYR A O 1
ATOM 1010 N N . ASN A 1 130 ? 2.710 -8.444 0.232 1.00 87.38 130 ASN A N 1
ATOM 1011 C CA . ASN A 1 130 ? 3.190 -8.880 -1.069 1.00 87.38 130 ASN A CA 1
ATOM 1012 C C . ASN A 1 130 ? 2.088 -8.678 -2.118 1.00 87.38 130 ASN A C 1
ATOM 1014 O O . ASN A 1 130 ? 0.898 -8.878 -1.847 1.00 87.38 130 ASN A O 1
ATOM 1018 N N . SER A 1 131 ? 2.466 -8.314 -3.347 1.00 86.19 131 SER A N 1
ATOM 1019 C CA . SER A 1 131 ? 1.484 -7.942 -4.374 1.00 86.19 131 SER A CA 1
ATOM 1020 C C . SER A 1 131 ? 0.555 -9.091 -4.784 1.00 86.19 131 SER A C 1
ATOM 1022 O O . SER A 1 131 ? -0.585 -8.830 -5.176 1.00 86.19 131 SER A O 1
ATOM 1024 N N . PHE A 1 132 ? 1.008 -10.339 -4.645 1.00 83.81 132 PHE A N 1
ATOM 1025 C CA . PHE A 1 132 ? 0.256 -11.557 -4.955 1.00 83.81 132 PHE A CA 1
ATOM 1026 C C . PHE A 1 132 ? -0.547 -12.113 -3.767 1.00 83.81 132 PHE A C 1
ATOM 1028 O O . PHE A 1 132 ? -1.248 -13.116 -3.920 1.00 83.81 132 PHE A O 1
ATOM 1035 N N . PHE A 1 133 ? -0.450 -11.510 -2.575 1.00 88.38 133 PHE A N 1
ATOM 1036 C CA . PHE A 1 133 ? -1.251 -11.948 -1.435 1.00 88.38 133 PHE A CA 1
ATOM 1037 C C . PHE A 1 133 ? -2.744 -11.684 -1.702 1.00 88.38 133 PHE A C 1
ATOM 1039 O O . PHE A 1 133 ? -3.079 -10.587 -2.163 1.00 88.38 133 PHE A O 1
ATOM 1046 N N . PRO A 1 134 ? -3.651 -12.643 -1.421 1.00 92.56 134 PRO A N 1
ATOM 1047 C CA . PRO A 1 134 ? -5.066 -12.475 -1.727 1.00 92.56 134 PRO A CA 1
ATOM 1048 C C . PRO A 1 134 ? -5.681 -11.249 -1.048 1.00 92.56 134 PRO A C 1
ATOM 1050 O O . PRO A 1 134 ? -5.472 -10.993 0.140 1.00 92.56 134 PRO A O 1
ATOM 1053 N N . PHE A 1 135 ? -6.485 -10.505 -1.806 1.00 95.62 135 PHE A N 1
ATOM 1054 C CA . PHE A 1 135 ? -7.272 -9.405 -1.258 1.00 95.62 135 PHE A CA 1
ATOM 1055 C C . PHE A 1 135 ? -8.343 -9.926 -0.297 1.00 95.62 135 PHE A C 1
ATOM 1057 O O . PHE A 1 135 ? -8.850 -11.037 -0.452 1.00 95.62 135 PHE A O 1
ATOM 1064 N N . LEU A 1 136 ? -8.719 -9.093 0.676 1.00 96.88 136 LEU A N 1
ATOM 1065 C CA . LEU A 1 136 ? -9.761 -9.378 1.671 1.00 96.88 136 LEU A CA 1
ATOM 1066 C C . LEU A 1 136 ? -9.481 -10.618 2.539 1.00 96.88 136 LEU A C 1
ATOM 1068 O O . LEU A 1 136 ? -10.392 -11.171 3.162 1.00 96.88 136 LEU A O 1
ATOM 1072 N N . GLN A 1 137 ? -8.213 -11.033 2.606 1.00 96.50 137 GLN A N 1
ATOM 1073 C CA . GLN A 1 137 ? -7.734 -12.063 3.513 1.00 96.50 137 GLN A CA 1
ATOM 1074 C C . GLN A 1 137 ? -7.093 -11.416 4.744 1.00 96.50 137 GLN A C 1
ATOM 1076 O O . GLN A 1 137 ? -6.021 -10.816 4.672 1.00 96.50 137 GLN A O 1
ATOM 1081 N N . GLU A 1 138 ? -7.744 -11.557 5.898 1.00 96.38 138 GLU A N 1
ATOM 1082 C CA . GLU A 1 138 ? -7.208 -11.072 7.169 1.00 96.38 138 GLU A CA 1
ATOM 1083 C C . GLU A 1 138 ? -6.039 -11.950 7.613 1.00 96.38 138 GLU A C 1
ATOM 1085 O O . GLU A 1 138 ? -6.169 -13.178 7.691 1.00 96.38 138 GLU A O 1
ATOM 1090 N N . THR A 1 139 ? -4.926 -11.310 7.957 1.00 95.62 139 THR A N 1
ATOM 1091 C CA . THR A 1 139 ? -3.792 -11.952 8.625 1.00 95.62 139 THR A CA 1
ATOM 1092 C C . THR A 1 139 ? -3.651 -11.377 10.021 1.00 95.62 139 THR A C 1
ATOM 1094 O O . THR A 1 139 ? -3.600 -10.158 10.167 1.00 95.62 139 THR A O 1
ATOM 1097 N N . CYS A 1 140 ? -3.574 -12.245 11.028 1.00 94.25 140 CYS A N 1
ATOM 1098 C CA . CYS A 1 140 ? -3.493 -11.863 12.435 1.00 94.25 140 CYS A CA 1
ATOM 1099 C C . CYS A 1 140 ? -2.120 -12.224 13.027 1.00 94.25 140 CYS A C 1
ATOM 1101 O O . CYS A 1 140 ? -1.449 -13.128 12.535 1.00 94.25 140 CYS A O 1
ATOM 1103 N N . GLY A 1 141 ? -1.703 -11.532 14.089 1.00 90.06 141 GLY A N 1
ATOM 1104 C CA . GLY A 1 141 ? -0.499 -11.869 14.857 1.00 90.06 141 GLY A CA 1
ATOM 1105 C C . GLY A 1 141 ? 0.835 -11.416 14.249 1.00 90.06 141 GLY A C 1
ATOM 1106 O O . GLY A 1 141 ? 1.861 -12.007 14.562 1.00 90.06 141 GLY A O 1
ATOM 1107 N N . LEU A 1 142 ? 0.847 -10.374 13.409 1.00 83.69 142 LEU A N 1
ATOM 1108 C CA . LEU A 1 142 ? 2.068 -9.897 12.731 1.00 83.69 142 LEU A CA 1
ATOM 1109 C C . LEU A 1 142 ? 3.102 -9.257 13.666 1.00 83.69 142 LEU A C 1
ATOM 1111 O O . LEU A 1 142 ? 4.296 -9.335 13.409 1.00 83.69 142 LEU A O 1
ATOM 1115 N N . ASN A 1 143 ? 2.655 -8.636 14.757 1.00 75.31 143 ASN A N 1
ATOM 1116 C CA . ASN A 1 143 ? 3.538 -8.049 15.765 1.00 75.31 143 ASN A CA 1
ATOM 1117 C C . ASN A 1 143 ? 3.665 -9.005 16.951 1.00 75.31 143 ASN A C 1
ATOM 1119 O O . ASN A 1 143 ? 3.013 -8.821 17.984 1.00 75.31 143 ASN A O 1
ATOM 1123 N N . GLN A 1 144 ? 4.458 -10.062 16.774 1.00 70.75 144 GLN A N 1
ATOM 1124 C CA . GLN A 1 144 ? 4.755 -11.002 17.852 1.00 70.75 144 GLN A CA 1
ATOM 1125 C C . GLN A 1 144 ? 5.378 -10.224 19.026 1.00 70.75 144 GLN A C 1
ATOM 1127 O O . GLN A 1 144 ? 6.243 -9.375 18.819 1.00 70.75 144 GLN A O 1
ATOM 1132 N N . ASN A 1 145 ? 4.902 -10.479 20.248 1.00 77.56 145 ASN A N 1
ATOM 1133 C CA . ASN A 1 145 ? 5.253 -9.767 21.493 1.00 77.56 145 ASN A CA 1
ATOM 1134 C C . ASN A 1 145 ? 4.612 -8.384 21.714 1.00 77.56 145 ASN A C 1
ATOM 1136 O O . ASN A 1 145 ? 4.892 -7.750 22.730 1.00 77.56 145 ASN A O 1
ATOM 1140 N N . ALA A 1 146 ? 3.728 -7.912 20.831 1.00 81.06 146 ALA A N 1
ATOM 1141 C CA . ALA A 1 146 ? 2.905 -6.747 21.145 1.00 81.06 146 ALA A CA 1
ATOM 1142 C C . ALA A 1 146 ? 1.863 -7.080 22.225 1.00 81.06 146 ALA A C 1
ATOM 1144 O O . ALA A 1 146 ? 1.335 -8.195 22.280 1.00 81.06 146 ALA A O 1
ATOM 1145 N N . GLY A 1 147 ? 1.507 -6.084 23.039 1.00 86.38 147 GLY A N 1
ATOM 1146 C CA . GLY A 1 147 ? 0.385 -6.198 23.966 1.00 86.38 147 GLY A CA 1
ATOM 1147 C C . GLY A 1 147 ? -0.934 -6.531 23.254 1.00 86.38 147 GLY A C 1
ATOM 1148 O O . GLY A 1 147 ? -1.121 -6.256 22.065 1.00 86.38 147 GLY A O 1
ATOM 1149 N N . LYS A 1 148 ? -1.890 -7.091 23.998 1.00 93.12 148 LYS A N 1
ATOM 1150 C CA . LYS A 1 148 ? -3.234 -7.388 23.479 1.00 93.12 148 LYS A CA 1
ATOM 1151 C C . LYS A 1 148 ? -3.985 -6.103 23.117 1.00 93.12 148 LYS A C 1
ATOM 1153 O O . LYS A 1 148 ? -3.845 -5.094 23.807 1.00 93.12 148 LYS A O 1
ATOM 1158 N N . ILE A 1 149 ? -4.794 -6.152 22.063 1.00 94.75 149 ILE A N 1
ATOM 1159 C CA . ILE A 1 149 ? -5.757 -5.092 21.721 1.00 94.75 149 ILE A CA 1
ATOM 1160 C C . ILE A 1 149 ? -7.147 -5.432 22.260 1.00 94.75 149 ILE A C 1
ATOM 1162 O O . ILE A 1 149 ? -7.499 -6.606 22.389 1.00 94.75 149 ILE A O 1
ATOM 1166 N N . GLN A 1 150 ? -7.950 -4.410 22.544 1.00 96.94 150 GLN A N 1
ATOM 1167 C CA . GLN A 1 150 ? -9.376 -4.552 22.834 1.00 96.94 150 GLN A CA 1
ATOM 1168 C C . GLN A 1 150 ? -10.203 -4.139 21.612 1.00 96.94 150 GLN A C 1
ATOM 1170 O O . GLN A 1 150 ? -9.940 -3.113 20.984 1.00 96.94 150 GLN A O 1
ATOM 1175 N N . GLN A 1 151 ? -11.231 -4.920 21.275 1.00 97.19 151 GLN A N 1
ATOM 1176 C CA . GLN A 1 151 ? -12.066 -4.645 20.099 1.00 97.19 151 GLN A CA 1
ATOM 1177 C C . GLN A 1 151 ? -12.814 -3.307 20.211 1.00 97.19 151 GLN A C 1
ATOM 1179 O O . GLN A 1 151 ? -12.952 -2.583 19.224 1.00 97.19 151 GLN A O 1
ATOM 1184 N N . GLU A 1 152 ? -13.287 -2.956 21.408 1.00 98.12 152 GLU A N 1
ATOM 1185 C CA . GLU A 1 152 ? -13.956 -1.675 21.673 1.00 98.12 152 GLU A CA 1
ATOM 1186 C C . GLU A 1 152 ? -13.019 -0.484 21.464 1.00 98.12 152 GLU A C 1
ATOM 1188 O O . GLU A 1 152 ? -13.422 0.538 20.900 1.00 98.12 152 GLU A O 1
ATOM 1193 N N . ASP A 1 153 ? -11.748 -0.643 21.834 1.00 98.44 153 ASP A N 1
ATOM 1194 C CA . ASP A 1 153 ? -10.732 0.379 21.623 1.00 98.44 153 ASP A CA 1
ATOM 1195 C C . ASP A 1 153 ? -10.502 0.616 20.127 1.00 98.44 153 ASP A C 1
ATOM 1197 O O . ASP A 1 153 ? -10.488 1.761 19.676 1.00 98.44 153 ASP A O 1
ATOM 1201 N N . CYS A 1 154 ? -10.418 -0.453 19.327 1.00 98.44 154 CYS A N 1
ATOM 1202 C CA . CYS A 1 154 ? -10.306 -0.329 17.873 1.00 98.44 154 CYS A CA 1
ATOM 1203 C C . CYS A 1 154 ? -11.533 0.335 17.255 1.00 98.44 154 CYS A C 1
ATOM 1205 O O . CYS A 1 154 ? -11.399 1.205 16.394 1.00 98.44 154 CYS A O 1
ATOM 1207 N N . ASN A 1 155 ? -12.734 -0.047 17.695 1.00 98.44 155 ASN A N 1
ATOM 1208 C CA . ASN A 1 155 ? -13.975 0.573 17.240 1.00 98.44 155 ASN A CA 1
ATOM 1209 C C . ASN A 1 155 ? -14.007 2.074 17.541 1.00 98.44 155 ASN A C 1
ATOM 1211 O O . ASN A 1 155 ? -14.455 2.860 16.705 1.00 98.44 155 ASN A O 1
ATOM 1215 N N . THR A 1 156 ? -13.520 2.472 18.715 1.00 98.62 156 THR A N 1
ATOM 1216 C CA . THR A 1 156 ? -13.441 3.877 19.125 1.00 98.62 156 THR A CA 1
ATOM 1217 C C . THR A 1 156 ? -12.400 4.633 18.304 1.00 98.62 156 THR A C 1
ATOM 1219 O O . THR A 1 156 ? -12.711 5.693 17.761 1.00 98.62 156 THR A O 1
ATOM 1222 N N . ALA A 1 157 ? -11.207 4.058 18.115 1.00 98.44 157 ALA A N 1
ATOM 1223 C CA . ALA A 1 157 ? -10.173 4.623 17.252 1.00 98.44 157 ALA A CA 1
ATOM 1224 C C . ALA A 1 157 ? -10.690 4.827 15.816 1.00 98.44 157 ALA A C 1
ATOM 1226 O O . ALA A 1 157 ? -10.559 5.918 15.266 1.00 98.44 157 ALA A O 1
ATOM 1227 N N . TYR A 1 158 ? -11.359 3.829 15.232 1.00 98.50 158 TYR A N 1
ATOM 1228 C CA . TYR A 1 158 ? -11.919 3.921 13.880 1.00 98.50 158 TYR A CA 1
ATOM 1229 C C . TYR A 1 158 ? -12.995 5.008 13.765 1.00 98.50 158 TYR A C 1
ATOM 1231 O O . TYR A 1 158 ? -12.977 5.804 12.831 1.00 98.50 158 TYR A O 1
ATOM 1239 N N . LYS A 1 159 ? -13.923 5.084 14.729 1.00 98.12 159 LYS A N 1
ATOM 1240 C CA . LYS A 1 159 ? -14.979 6.115 14.751 1.00 98.12 159 LYS A CA 1
ATOM 1241 C C . LYS A 1 159 ? -14.423 7.535 14.888 1.00 98.12 159 LYS A C 1
ATOM 1243 O O . LYS A 1 159 ? -15.107 8.480 14.518 1.00 98.12 159 LYS A O 1
ATOM 1248 N N . SER A 1 160 ? -13.205 7.686 15.409 1.00 98.00 160 SER A N 1
ATOM 1249 C CA . SER A 1 160 ? -12.538 8.987 15.533 1.00 98.00 160 SER A CA 1
ATOM 1250 C C . SER A 1 160 ? -11.870 9.478 14.241 1.00 98.00 160 SER A C 1
ATOM 1252 O O . SER A 1 160 ? -11.318 10.580 14.226 1.00 98.00 160 SER A O 1
ATOM 1254 N N . ILE A 1 161 ? -11.877 8.679 13.164 1.00 98.06 161 ILE A N 1
ATOM 1255 C CA . ILE A 1 161 ? -11.318 9.076 11.868 1.00 98.06 161 ILE A CA 1
ATOM 1256 C C . ILE A 1 161 ? -12.203 10.174 11.245 1.00 98.06 161 ILE A C 1
ATOM 1258 O O . ILE A 1 161 ? -13.398 9.935 11.063 1.00 98.06 161 ILE A O 1
ATOM 1262 N N . PRO A 1 162 ? -11.647 11.350 10.888 1.00 97.31 162 PRO A N 1
ATOM 1263 C CA . PRO A 1 162 ? -12.386 12.397 10.190 1.00 97.31 162 PRO A CA 1
ATOM 1264 C C . PRO A 1 162 ? -12.890 11.917 8.828 1.00 97.31 162 PRO A C 1
ATOM 1266 O O . PRO A 1 162 ? -12.177 11.218 8.103 1.00 97.31 162 PRO A O 1
ATOM 1269 N N . MET A 1 163 ? -14.11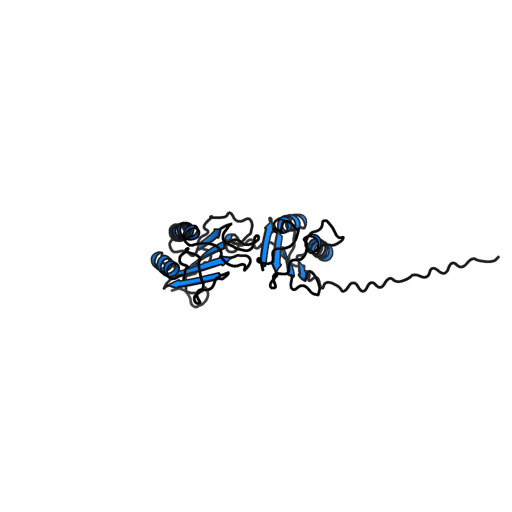0 12.310 8.463 1.00 96.19 163 MET A N 1
ATOM 1270 C CA . MET A 1 163 ? -14.725 11.947 7.186 1.00 96.19 163 MET A CA 1
ATOM 1271 C C . MET A 1 163 ? -15.467 13.133 6.568 1.00 96.19 163 MET A C 1
ATOM 1273 O O . MET A 1 163 ? -15.951 14.007 7.290 1.00 96.19 163 MET A O 1
ATOM 1277 N N . SER A 1 164 ? -15.574 13.152 5.238 1.00 95.75 164 SER A N 1
ATOM 1278 C CA . SER A 1 164 ? -16.508 14.031 4.528 1.00 95.75 164 SER A CA 1
ATOM 1279 C C . SER A 1 164 ? -17.959 13.573 4.731 1.00 95.75 164 SER A C 1
ATOM 1281 O O . SER A 1 164 ? -18.216 12.491 5.268 1.00 95.75 164 SER A O 1
ATOM 1283 N N . VAL A 1 165 ? -18.922 14.372 4.264 1.00 94.06 165 VAL A N 1
ATOM 1284 C CA . VAL A 1 165 ? -20.350 14.011 4.324 1.00 94.06 165 VAL A CA 1
ATOM 1285 C C . VAL A 1 165 ? -20.680 12.794 3.450 1.00 94.06 165 VAL A C 1
ATOM 1287 O O . VAL A 1 165 ? -21.563 12.013 3.786 1.00 94.06 165 VAL A O 1
ATOM 1290 N N . GLU A 1 166 ? -19.916 12.574 2.381 1.00 94.38 166 GLU A N 1
ATOM 1291 C CA . GLU A 1 166 ? -19.980 11.397 1.505 1.00 94.38 166 GLU A CA 1
ATOM 1292 C C . GLU A 1 166 ? -19.235 10.179 2.085 1.00 94.38 166 GLU A C 1
ATOM 1294 O O . GLU A 1 166 ? -19.181 9.117 1.463 1.00 94.38 166 GLU A O 1
ATOM 1299 N N . GLY A 1 167 ? -18.636 10.315 3.272 1.00 96.06 167 GLY A N 1
ATOM 1300 C CA . GLY A 1 167 ? -17.898 9.248 3.938 1.00 96.06 167 GLY A CA 1
ATOM 1301 C C . GLY A 1 167 ? -16.495 9.008 3.379 1.00 96.06 167 GLY A C 1
ATOM 1302 O O . GLY A 1 167 ? -15.946 7.929 3.606 1.00 96.06 167 GLY A O 1
ATOM 1303 N N . GLN A 1 168 ? -15.904 9.965 2.653 1.00 96.56 168 GLN A N 1
ATOM 1304 C CA . GLN A 1 168 ? -14.484 9.906 2.286 1.00 96.56 168 GLN A CA 1
ATOM 1305 C C . GLN A 1 168 ? -13.629 10.131 3.526 1.00 96.56 168 GLN A C 1
ATOM 1307 O O . GLN A 1 168 ? -13.915 11.039 4.304 1.00 96.56 168 GLN A O 1
ATOM 1312 N N . PHE A 1 169 ? -12.577 9.341 3.720 1.00 97.44 169 PHE A N 1
ATOM 1313 C CA . PHE A 1 169 ? -11.708 9.542 4.872 1.00 97.44 169 PHE A CA 1
ATOM 1314 C C . PHE A 1 169 ? -10.766 10.738 4.681 1.00 97.44 169 PHE A C 1
ATOM 1316 O O . PHE A 1 169 ? -10.205 10.948 3.606 1.00 97.44 169 PHE A O 1
ATOM 1323 N N . LEU A 1 170 ? -10.551 11.499 5.752 1.00 97.25 170 LEU A N 1
ATOM 1324 C CA . LEU A 1 170 ? -9.724 12.703 5.763 1.00 97.25 170 LEU A CA 1
ATOM 1325 C C . LEU A 1 170 ? -8.665 12.619 6.869 1.00 97.25 170 LEU A C 1
ATOM 1327 O O . LEU A 1 170 ? -8.816 11.902 7.859 1.00 97.25 170 LEU A O 1
ATOM 1331 N N . ASN A 1 171 ? -7.584 13.383 6.720 1.00 95.19 171 ASN A N 1
ATOM 1332 C CA . ASN A 1 171 ? -6.653 13.614 7.824 1.00 95.19 171 ASN A CA 1
ATOM 1333 C C . ASN A 1 171 ? -7.220 14.612 8.852 1.00 95.19 171 ASN A C 1
ATOM 1335 O O . ASN A 1 171 ? -8.258 15.235 8.640 1.00 95.19 171 ASN A O 1
ATOM 1339 N N . ASP A 1 172 ? -6.482 14.836 9.940 1.00 94.56 172 ASP A N 1
ATOM 1340 C CA . ASP A 1 172 ? -6.875 15.741 11.036 1.00 94.56 172 ASP A CA 1
ATOM 1341 C C . ASP A 1 172 ? -6.999 17.217 10.636 1.00 94.56 172 ASP A C 1
ATOM 1343 O O . ASP A 1 172 ? -7.529 18.029 11.389 1.00 94.56 172 ASP A O 1
ATOM 1347 N N . LYS A 1 173 ? -6.525 17.574 9.439 1.00 95.56 173 LYS A N 1
ATOM 1348 C CA . LYS A 1 173 ? -6.684 18.904 8.842 1.00 95.56 173 LYS A CA 1
ATOM 1349 C C . LYS A 1 173 ? -7.850 18.951 7.848 1.00 95.56 173 LYS A C 1
ATOM 1351 O O . LYS A 1 173 ? -7.932 19.906 7.079 1.00 95.56 173 LYS A O 1
ATOM 1356 N N . ASN A 1 174 ? -8.714 17.932 7.840 1.00 95.38 174 ASN A N 1
ATOM 1357 C CA . ASN A 1 174 ? -9.828 17.747 6.908 1.00 95.38 174 ASN A CA 1
ATOM 1358 C C . ASN A 1 174 ? -9.395 17.762 5.433 1.00 95.38 174 ASN A C 1
ATOM 1360 O O . ASN A 1 174 ? -10.075 18.326 4.579 1.00 95.38 174 ASN A O 1
ATOM 1364 N N . ARG A 1 175 ? -8.237 17.167 5.123 1.00 96.81 175 ARG A N 1
ATOM 1365 C CA . ARG A 1 175 ? -7.723 17.049 3.750 1.00 96.81 175 ARG A CA 1
ATOM 1366 C C . ARG A 1 175 ? -7.626 15.590 3.331 1.00 96.81 175 ARG A C 1
ATOM 1368 O O . ARG A 1 175 ? -7.300 14.728 4.149 1.00 96.81 175 ARG A O 1
ATOM 1375 N N . ALA A 1 176 ? -7.841 15.350 2.041 1.00 97.06 176 ALA A N 1
ATOM 1376 C CA . ALA A 1 176 ? -7.544 14.070 1.416 1.00 97.06 176 ALA A CA 1
ATOM 1377 C C . ALA A 1 176 ? -6.052 13.728 1.587 1.00 97.06 176 ALA A C 1
ATOM 1379 O O . ALA A 1 176 ? -5.194 14.616 1.589 1.00 97.06 176 ALA A O 1
ATOM 1380 N N . THR A 1 177 ? -5.752 12.449 1.786 1.00 97.44 177 THR A N 1
ATOM 1381 C CA . THR A 1 177 ? -4.426 11.963 2.192 1.00 97.44 177 THR A CA 1
ATOM 1382 C C . THR A 1 177 ? -4.244 10.520 1.729 1.00 97.44 177 THR A C 1
ATOM 1384 O O . THR A 1 177 ? -5.226 9.834 1.467 1.00 97.44 177 THR A O 1
ATOM 1387 N N . ASP A 1 178 ? -3.009 10.044 1.624 1.00 97.12 178 ASP A N 1
ATOM 1388 C CA . ASP A 1 178 ? -2.672 8.648 1.314 1.00 97.12 178 ASP A CA 1
ATOM 1389 C C . ASP A 1 178 ? -2.719 7.745 2.554 1.00 97.12 178 ASP A C 1
ATOM 1391 O O . ASP A 1 178 ? -2.843 6.527 2.442 1.00 97.12 178 ASP A O 1
ATOM 1395 N N . ARG A 1 179 ? -2.618 8.343 3.747 1.00 97.50 179 ARG A N 1
ATOM 1396 C CA . ARG A 1 179 ? -2.557 7.652 5.037 1.00 97.50 179 ARG A CA 1
ATOM 1397 C C . ARG A 1 179 ? -3.355 8.366 6.113 1.00 97.50 179 ARG A C 1
ATOM 1399 O O . ARG A 1 179 ? -3.280 9.586 6.260 1.00 97.50 179 ARG A O 1
ATOM 1406 N N . ILE A 1 180 ? -4.021 7.567 6.942 1.00 97.44 180 ILE A N 1
ATOM 1407 C CA . ILE A 1 180 ? -4.734 8.000 8.141 1.00 97.44 180 ILE A CA 1
ATOM 1408 C C . ILE A 1 180 ? -4.420 7.028 9.265 1.00 97.44 180 ILE A C 1
ATOM 1410 O O . ILE A 1 180 ? -4.357 5.814 9.054 1.00 97.44 180 ILE A O 1
ATOM 1414 N N . ALA A 1 181 ? -4.224 7.559 10.465 1.00 96.75 181 ALA A N 1
ATOM 1415 C CA . ALA A 1 181 ? -4.040 6.751 11.649 1.00 96.75 181 ALA A CA 1
ATOM 1416 C C . ALA A 1 181 ? -4.773 7.352 12.841 1.00 96.75 181 ALA A C 1
ATOM 1418 O O . ALA A 1 181 ? -4.772 8.568 13.030 1.00 96.75 181 ALA A O 1
ATOM 1419 N N . LYS A 1 182 ? -5.384 6.483 13.643 1.00 97.81 182 LYS A N 1
ATOM 1420 C CA . LYS A 1 182 ? -6.039 6.854 14.892 1.00 97.81 182 LYS A CA 1
ATOM 1421 C C . LYS A 1 182 ? -5.700 5.871 15.981 1.00 97.81 182 LYS A C 1
ATOM 1423 O O . LYS A 1 182 ? -5.601 4.669 15.749 1.00 97.81 182 LYS A O 1
ATOM 1428 N N . GLU A 1 183 ? -5.553 6.417 17.171 1.00 97.06 183 GLU A N 1
ATOM 1429 C CA . GLU A 1 183 ? -5.206 5.680 18.366 1.00 97.06 183 GLU A CA 1
ATOM 1430 C C . GLU A 1 183 ? -6.278 5.901 19.421 1.00 97.06 183 GLU A C 1
ATOM 1432 O O . GLU A 1 183 ? -6.745 7.022 19.626 1.00 97.06 183 GLU A O 1
ATOM 1437 N N . TYR A 1 184 ? -6.647 4.827 20.106 1.00 98.00 184 TYR A N 1
ATOM 1438 C CA . TYR A 1 184 ? -7.430 4.906 21.322 1.00 98.00 184 TYR A CA 1
ATOM 1439 C C . TYR A 1 184 ? -7.022 3.771 22.257 1.00 98.00 184 TYR A C 1
ATOM 1441 O O . TYR A 1 184 ? -7.169 2.597 21.916 1.00 98.00 184 TYR A O 1
ATOM 1449 N N . LYS A 1 185 ? -6.508 4.126 23.441 1.00 96.44 185 LYS A N 1
ATOM 1450 C CA . LYS A 1 185 ? -6.053 3.188 24.481 1.00 96.44 185 LYS A CA 1
ATOM 1451 C C . LYS A 1 185 ? -5.185 2.065 23.903 1.00 96.44 185 LYS A C 1
ATOM 1453 O O . LYS A 1 185 ? -4.060 2.332 23.497 1.00 96.44 185 LYS A O 1
ATOM 1458 N N . SER A 1 186 ? -5.671 0.821 23.870 1.00 96.06 186 SER A N 1
ATOM 1459 C CA . SER A 1 186 ? -4.880 -0.326 23.424 1.00 96.06 186 SER A CA 1
ATOM 1460 C C . SER A 1 186 ? -4.762 -0.453 21.907 1.00 96.06 186 SER A C 1
ATOM 1462 O O . SER A 1 186 ? -3.907 -1.214 21.466 1.00 96.06 186 SER A O 1
ATOM 1464 N N . CYS A 1 187 ? -5.575 0.249 21.109 1.00 97.19 187 CYS A N 1
ATOM 1465 C CA . CYS A 1 187 ? -5.641 0.028 19.668 1.00 97.19 187 CYS A CA 1
ATOM 1466 C C . CYS A 1 187 ? -5.189 1.225 18.827 1.00 97.19 187 CYS A C 1
ATOM 1468 O O . CYS A 1 187 ? -5.649 2.354 19.002 1.00 97.19 187 CYS A O 1
ATOM 1470 N N . TYR A 1 188 ? -4.362 0.923 17.828 1.00 96.94 188 TYR A N 1
ATOM 1471 C CA . TYR A 1 188 ? -3.932 1.825 16.771 1.00 96.94 188 TYR A CA 1
ATOM 1472 C C . TYR A 1 188 ? -4.401 1.289 15.420 1.00 96.94 188 TYR A C 1
ATOM 1474 O O . TYR A 1 188 ? -4.000 0.200 14.992 1.00 96.94 188 TYR A O 1
ATOM 1482 N N . VAL A 1 189 ? -5.245 2.064 14.749 1.00 98.06 189 VAL A N 1
ATOM 1483 C CA . VAL A 1 189 ? -5.807 1.764 13.432 1.00 98.06 189 VAL A CA 1
ATOM 1484 C C . VAL A 1 189 ? -5.064 2.584 12.388 1.00 98.06 189 VAL A C 1
ATOM 1486 O O . VAL A 1 189 ? -4.868 3.784 12.565 1.00 98.06 189 VAL A O 1
ATOM 1489 N N . THR A 1 190 ? -4.647 1.963 11.287 1.00 97.88 190 THR A N 1
ATOM 1490 C CA . THR A 1 190 ? -4.081 2.675 10.131 1.00 97.88 190 THR A CA 1
ATOM 1491 C C . THR A 1 190 ? -4.760 2.228 8.854 1.00 97.88 190 THR A C 1
ATOM 1493 O O . THR A 1 190 ? -4.883 1.029 8.619 1.00 97.88 190 THR A O 1
ATOM 1496 N N . ILE A 1 191 ? -5.135 3.187 8.015 1.00 98.31 191 ILE A N 1
ATOM 1497 C CA . ILE A 1 191 ? -5.624 2.959 6.657 1.00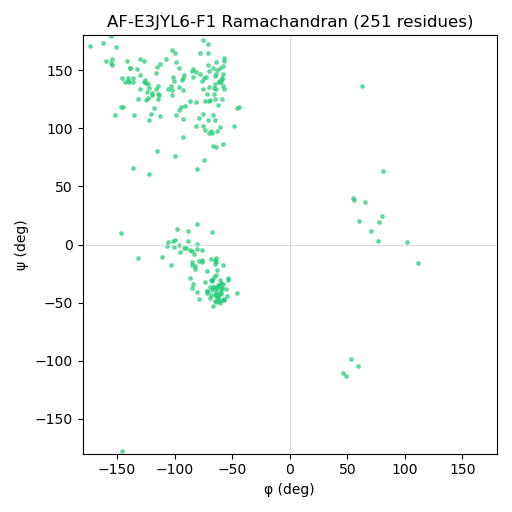 98.31 191 ILE A CA 1
ATOM 1498 C C . ILE A 1 191 ? -4.714 3.749 5.728 1.00 98.31 191 ILE A C 1
ATOM 1500 O O . ILE A 1 191 ? -4.486 4.937 5.962 1.00 98.31 191 ILE A O 1
ATOM 1504 N N . TYR A 1 192 ? -4.138 3.097 4.724 1.00 97.94 192 TYR A N 1
ATOM 1505 C CA . TYR A 1 192 ? -3.243 3.771 3.790 1.00 97.94 192 TYR A CA 1
ATOM 1506 C C . TYR A 1 192 ? -3.171 3.074 2.436 1.00 97.94 192 TYR A C 1
ATOM 1508 O O . TYR A 1 192 ? -3.416 1.872 2.340 1.00 97.94 192 TYR A O 1
ATOM 1516 N N . THR A 1 193 ? -2.807 3.816 1.399 1.00 97.81 193 THR A N 1
ATOM 1517 C CA . THR A 1 193 ? -2.549 3.274 0.063 1.00 97.81 193 THR A CA 1
ATOM 1518 C C . THR A 1 193 ? -1.116 2.744 -0.041 1.00 97.81 193 THR A C 1
ATOM 1520 O O . THR A 1 193 ? -0.177 3.274 0.552 1.00 97.81 193 THR A O 1
ATOM 1523 N N . SER A 1 194 ? -0.916 1.660 -0.784 1.00 95.31 194 SER A N 1
ATOM 1524 C CA . SER A 1 194 ? 0.402 1.046 -0.980 1.00 95.31 194 SER A CA 1
ATOM 1525 C C . SER A 1 194 ? 1.330 1.867 -1.868 1.00 95.31 194 SER A C 1
ATOM 1527 O O . SER A 1 194 ? 2.541 1.676 -1.817 1.00 95.31 194 SER A O 1
ATOM 1529 N N . ASP A 1 195 ? 0.765 2.732 -2.707 1.00 95.38 195 ASP A N 1
ATOM 1530 C CA . ASP A 1 195 ? 1.486 3.477 -3.732 1.00 95.38 195 ASP A CA 1
ATOM 1531 C C . ASP A 1 195 ? 1.687 4.955 -3.388 1.00 95.38 195 ASP A C 1
ATOM 1533 O O . ASP A 1 195 ? 2.246 5.692 -4.199 1.00 95.38 195 ASP A O 1
ATOM 1537 N N . GLY A 1 196 ? 1.238 5.402 -2.211 1.00 95.44 196 GLY A N 1
ATOM 1538 C CA . GLY A 1 196 ? 1.324 6.800 -1.783 1.00 95.44 196 GLY A CA 1
ATOM 1539 C C . GLY A 1 196 ? 0.388 7.741 -2.546 1.00 95.44 196 GLY A C 1
ATOM 1540 O O . GLY A 1 196 ? 0.531 8.959 -2.444 1.00 95.44 196 GLY A O 1
ATOM 1541 N N . SER A 1 197 ? -0.550 7.202 -3.330 1.00 96.94 197 SER A N 1
ATOM 1542 C CA . SER A 1 197 ? -1.626 7.991 -3.927 1.00 96.94 197 SER A CA 1
ATOM 1543 C C . SER A 1 197 ? -2.714 8.294 -2.896 1.00 96.94 197 SER A C 1
ATOM 1545 O O . SER A 1 197 ? -2.783 7.668 -1.838 1.00 96.94 197 SER A O 1
ATOM 1547 N N . VAL A 1 198 ? -3.588 9.254 -3.190 1.00 97.25 198 VAL A N 1
ATOM 1548 C CA . VAL A 1 198 ? -4.683 9.607 -2.279 1.00 97.25 198 VAL A CA 1
ATOM 1549 C C . VAL A 1 198 ? -5.606 8.406 -2.027 1.00 97.25 198 VAL A C 1
ATOM 1551 O O . VAL A 1 198 ? -5.913 7.633 -2.937 1.00 97.25 198 VAL A O 1
ATOM 1554 N N . LEU A 1 199 ? -6.049 8.258 -0.777 1.00 97.69 199 LEU A N 1
ATOM 1555 C CA . LEU A 1 199 ? -7.050 7.288 -0.355 1.00 97.69 199 LEU A CA 1
ATOM 1556 C C . LEU A 1 199 ? -8.445 7.760 -0.792 1.00 97.69 199 LEU A C 1
ATOM 1558 O O . LEU A 1 199 ? -9.047 8.611 -0.143 1.00 97.69 199 LEU A O 1
ATOM 1562 N N . ASP A 1 200 ? -8.960 7.180 -1.872 1.00 97.25 200 ASP A N 1
ATOM 1563 C CA . ASP A 1 200 ? -10.315 7.433 -2.387 1.00 97.25 200 ASP A CA 1
ATOM 1564 C C . ASP A 1 200 ? -11.354 6.445 -1.809 1.00 97.25 200 ASP A C 1
ATOM 1566 O O . ASP A 1 200 ? -12.551 6.539 -2.086 1.00 97.25 200 ASP A O 1
ATOM 1570 N N . ALA A 1 201 ? -10.916 5.483 -0.989 1.00 96.69 201 ALA A N 1
ATOM 1571 C CA . ALA A 1 201 ? -11.807 4.577 -0.278 1.00 96.69 201 ALA A CA 1
ATOM 1572 C C . ALA A 1 201 ? -12.781 5.344 0.631 1.00 96.69 201 ALA A C 1
ATOM 1574 O O . ALA A 1 201 ? -12.412 6.312 1.296 1.00 96.69 201 ALA A O 1
ATOM 1575 N N . THR A 1 202 ? -14.020 4.863 0.716 1.00 97.50 202 THR A N 1
ATOM 1576 C CA . THR A 1 202 ? -15.048 5.437 1.588 1.00 97.50 202 THR A CA 1
ATOM 1577 C C . THR A 1 202 ? -15.329 4.535 2.780 1.00 97.50 202 THR A C 1
ATOM 1579 O O . THR A 1 202 ? -15.094 3.322 2.754 1.00 97.50 202 THR A O 1
ATOM 1582 N N . ASN A 1 203 ? -15.906 5.116 3.827 1.00 97.56 203 ASN A N 1
ATOM 1583 C CA . ASN A 1 203 ? -16.349 4.378 4.999 1.00 97.56 203 ASN A CA 1
ATOM 1584 C C . ASN A 1 203 ? -17.362 3.276 4.656 1.00 97.56 203 ASN A C 1
ATOM 1586 O O . ASN A 1 203 ? -17.308 2.212 5.263 1.00 97.56 203 ASN A O 1
ATOM 1590 N N . GLY A 1 204 ? -18.230 3.481 3.658 1.00 96.56 204 GLY A N 1
ATOM 1591 C CA . GLY A 1 204 ? -19.175 2.453 3.203 1.00 96.56 204 GLY A CA 1
ATOM 1592 C C . GLY A 1 204 ? -18.483 1.172 2.724 1.00 96.56 204 GLY A C 1
ATOM 1593 O O . GLY A 1 204 ? -18.940 0.074 3.031 1.00 96.56 204 GLY A O 1
ATOM 1594 N N . ASN A 1 205 ? -17.335 1.308 2.055 1.00 94.69 205 ASN A N 1
ATOM 1595 C CA . ASN A 1 205 ? -16.571 0.173 1.536 1.00 94.69 205 ASN A CA 1
ATOM 1596 C C . ASN A 1 205 ? -15.644 -0.432 2.600 1.00 94.69 205 ASN A C 1
ATOM 1598 O O . ASN A 1 205 ? -15.457 -1.646 2.654 1.00 94.69 205 ASN A O 1
ATOM 1602 N N . ILE A 1 206 ? -15.051 0.409 3.450 1.00 97.81 206 ILE A N 1
ATOM 1603 C CA . ILE A 1 206 ? -14.036 -0.015 4.420 1.00 97.81 206 ILE A CA 1
ATOM 1604 C C . ILE A 1 206 ? -14.647 -0.561 5.712 1.00 97.81 206 ILE A C 1
ATOM 1606 O O . ILE A 1 206 ? -14.094 -1.502 6.284 1.00 97.81 206 ILE A O 1
ATOM 1610 N N . ARG A 1 207 ? -15.786 -0.032 6.175 1.00 98.06 207 ARG A N 1
ATOM 1611 C CA . ARG A 1 207 ? -16.367 -0.401 7.473 1.00 98.06 207 ARG A CA 1
ATOM 1612 C C . ARG A 1 207 ? -16.646 -1.905 7.616 1.00 98.06 207 ARG A C 1
ATOM 1614 O O . ARG A 1 207 ? -16.209 -2.465 8.620 1.00 98.06 207 ARG A O 1
ATOM 1621 N N . PRO A 1 208 ? -17.277 -2.596 6.645 1.00 98.50 208 PRO A N 1
ATOM 1622 C CA . PRO A 1 208 ? -17.511 -4.038 6.764 1.00 98.50 208 PRO A CA 1
ATOM 1623 C C . PRO A 1 208 ? -16.209 -4.847 6.856 1.00 98.50 208 PRO A C 1
ATOM 1625 O O . PRO A 1 208 ? -16.132 -5.848 7.568 1.00 98.50 208 PRO A O 1
ATOM 1628 N N . ILE A 1 209 ? -15.163 -4.395 6.159 1.00 98.56 209 ILE A N 1
ATOM 1629 C CA . ILE A 1 209 ? -13.843 -5.034 6.158 1.00 98.56 209 ILE A CA 1
ATOM 1630 C C . ILE A 1 209 ? -13.152 -4.807 7.510 1.00 98.56 209 ILE A C 1
ATOM 1632 O O . ILE A 1 209 ? -12.540 -5.725 8.053 1.00 98.56 209 ILE A O 1
ATOM 1636 N N . PHE A 1 210 ? -13.286 -3.606 8.078 1.00 98.62 210 PHE A N 1
ATOM 1637 C CA . PHE A 1 210 ? -12.791 -3.277 9.412 1.00 98.62 210 PHE A CA 1
ATOM 1638 C C . PHE A 1 210 ? -13.445 -4.160 10.481 1.00 98.62 210 PHE A C 1
ATOM 1640 O O . PHE A 1 210 ? -12.739 -4.782 11.275 1.00 98.62 210 PHE A O 1
ATOM 1647 N N . ASP A 1 211 ? -14.776 -4.259 10.469 1.00 98.56 211 ASP A N 1
ATOM 1648 C CA . ASP A 1 211 ? -15.528 -5.057 11.442 1.00 98.56 211 ASP A CA 1
ATOM 1649 C C . ASP A 1 211 ? -15.120 -6.539 11.370 1.00 98.56 211 ASP A C 1
ATOM 1651 O O . ASP A 1 211 ? -14.872 -7.176 12.399 1.00 98.56 211 ASP A O 1
ATOM 1655 N N . LYS A 1 212 ? -14.946 -7.074 10.153 1.00 98.56 212 LYS A N 1
ATOM 1656 C CA . LYS A 1 212 ? -14.456 -8.441 9.933 1.00 98.56 212 LYS A CA 1
ATOM 1657 C C . LYS A 1 212 ? -13.023 -8.636 10.437 1.00 98.56 212 LYS A C 1
ATOM 1659 O O . LYS A 1 212 ? -12.746 -9.648 11.081 1.00 98.56 212 LYS A O 1
ATOM 1664 N N . LEU A 1 213 ? -12.125 -7.678 10.191 1.00 98.44 213 LEU A N 1
ATOM 1665 C CA . LEU A 1 213 ? -10.738 -7.726 10.663 1.00 98.44 213 LEU A CA 1
ATOM 1666 C C . LEU A 1 213 ? -10.659 -7.749 12.195 1.00 98.44 213 LEU A C 1
ATOM 1668 O O . LEU A 1 213 ? -9.978 -8.606 12.759 1.00 98.44 213 LEU A O 1
ATOM 1672 N N . VAL A 1 214 ? -11.376 -6.843 12.866 1.00 98.06 214 VAL A N 1
ATOM 1673 C CA . VAL A 1 214 ? -11.413 -6.760 14.335 1.00 98.06 214 VAL A CA 1
ATOM 1674 C C . VAL A 1 214 ? -12.014 -8.027 14.939 1.00 98.06 214 VAL A C 1
ATOM 1676 O O . VAL A 1 214 ? -11.444 -8.587 15.875 1.00 98.06 214 VAL A O 1
ATOM 1679 N N . SER A 1 215 ? -13.123 -8.519 14.380 1.00 98.00 215 SER A N 1
ATOM 1680 C CA . SER A 1 215 ? -13.773 -9.743 14.852 1.00 98.00 215 SER A CA 1
ATOM 1681 C C . SER A 1 215 ? -12.862 -10.966 14.709 1.00 98.00 215 SER A C 1
ATOM 1683 O O . SER A 1 215 ? -12.687 -11.722 15.664 1.00 98.00 215 SER A O 1
ATOM 1685 N N . LYS A 1 216 ? -12.226 -11.135 13.542 1.00 97.81 216 LYS A N 1
ATOM 1686 C CA . LYS A 1 216 ? -11.391 -12.304 13.244 1.00 97.81 216 LYS A CA 1
ATOM 1687 C C . LYS A 1 216 ? -10.070 -12.313 14.009 1.00 97.81 216 LYS A C 1
ATOM 1689 O O . LYS A 1 216 ? -9.653 -13.374 14.462 1.00 97.81 216 LYS A O 1
ATOM 1694 N N . CYS A 1 217 ? -9.408 -11.165 14.152 1.00 96.06 217 CYS A N 1
ATOM 1695 C CA . CYS A 1 217 ? -8.129 -11.097 14.865 1.00 96.06 217 CYS A CA 1
ATOM 1696 C C . CYS A 1 217 ? -8.283 -10.950 16.384 1.00 96.06 217 CYS A C 1
ATOM 1698 O O . CYS A 1 217 ? -7.328 -11.199 17.123 1.00 96.06 217 CYS A O 1
ATOM 1700 N N . GLY A 1 218 ? -9.473 -10.597 16.875 1.00 95.19 218 GLY A N 1
ATOM 1701 C CA . GLY A 1 218 ? -9.793 -10.582 18.297 1.00 95.19 218 GLY A CA 1
ATOM 1702 C C . GLY A 1 218 ? -8.887 -9.647 19.098 1.00 95.19 218 GLY A C 1
ATOM 1703 O O . GLY A 1 218 ? -9.066 -8.434 19.078 1.00 95.19 218 GLY A O 1
ATOM 1704 N N . THR A 1 219 ? -7.932 -10.225 19.833 1.00 94.75 219 THR A N 1
ATOM 1705 C CA . THR A 1 219 ? -6.976 -9.481 20.681 1.00 94.75 219 THR A CA 1
ATOM 1706 C C . THR A 1 219 ? -5.589 -9.324 20.057 1.00 94.75 219 THR A C 1
ATOM 1708 O O . THR A 1 219 ? -4.686 -8.772 20.688 1.00 94.75 219 THR A O 1
ATOM 17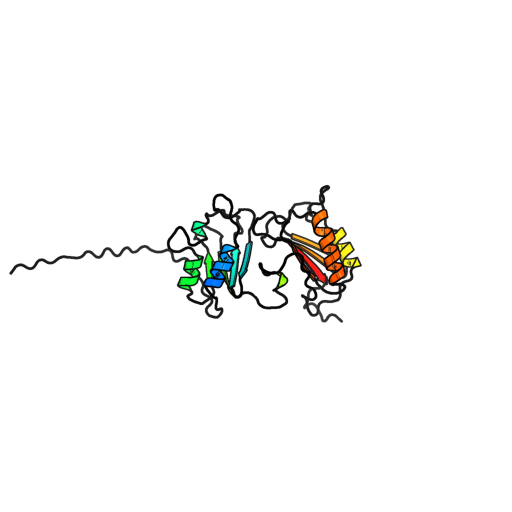11 N N . GLN A 1 220 ? -5.403 -9.800 18.826 1.00 93.81 220 GLN A N 1
ATOM 1712 C CA . GLN A 1 220 ? -4.137 -9.759 18.102 1.00 93.81 220 GLN A CA 1
ATOM 1713 C C . GLN A 1 220 ? -4.088 -8.588 17.120 1.00 93.81 220 GLN A C 1
ATOM 1715 O O . GLN A 1 220 ? -5.111 -8.115 16.634 1.00 93.81 220 GLN A O 1
ATOM 1720 N N . SER A 1 221 ? -2.872 -8.170 16.759 1.00 94.50 221 SER A N 1
ATOM 1721 C CA . SER A 1 221 ? -2.674 -7.314 15.584 1.00 94.50 221 SER A CA 1
ATOM 1722 C C . SER A 1 221 ? -3.212 -7.986 14.320 1.00 94.50 221 SER A C 1
ATOM 1724 O O . SER A 1 221 ? -3.248 -9.213 14.236 1.00 94.50 221 SER A O 1
ATOM 1726 N N . GLY A 1 222 ? -3.599 -7.188 13.332 1.00 95.50 222 GLY A N 1
ATOM 1727 C CA . GLY A 1 222 ? -4.127 -7.690 12.079 1.00 95.50 222 GLY A CA 1
ATOM 1728 C C . GLY A 1 222 ? -3.921 -6.733 10.917 1.00 95.50 222 GLY A C 1
ATOM 1729 O O . GLY A 1 222 ? -3.811 -5.520 11.102 1.00 95.50 222 GLY A O 1
ATOM 1730 N N . VAL A 1 223 ? -3.882 -7.289 9.712 1.00 97.12 223 VAL A N 1
ATOM 1731 C CA . VAL A 1 223 ? -3.880 -6.534 8.459 1.00 97.12 223 VAL A CA 1
ATOM 1732 C C . VAL A 1 223 ? -4.771 -7.204 7.427 1.00 97.12 223 VAL A C 1
ATOM 1734 O O . VAL A 1 223 ? -4.926 -8.427 7.411 1.00 97.12 223 VAL A O 1
ATOM 1737 N N . VAL A 1 224 ? -5.312 -6.388 6.535 1.00 97.75 224 VAL A N 1
ATOM 1738 C CA . VAL A 1 224 ? -5.990 -6.820 5.318 1.00 97.75 224 VAL A CA 1
ATOM 1739 C C . VAL A 1 224 ? -5.628 -5.874 4.177 1.00 97.75 224 VAL A C 1
ATOM 1741 O O . VAL A 1 224 ? -5.465 -4.667 4.385 1.00 97.75 224 VAL A O 1
ATOM 1744 N N . SER A 1 225 ? -5.475 -6.432 2.978 1.00 97.00 225 SER A N 1
ATOM 1745 C CA . SER A 1 225 ? -5.295 -5.684 1.736 1.00 97.00 225 SER A CA 1
ATOM 1746 C C . SER A 1 225 ? -6.609 -5.641 0.954 1.00 97.00 225 SER A C 1
ATOM 1748 O O . SER A 1 225 ? -7.393 -6.592 0.955 1.00 97.00 225 SER A O 1
ATOM 1750 N N . ILE A 1 226 ? -6.868 -4.522 0.294 1.00 97.38 226 ILE A N 1
ATOM 1751 C CA . ILE A 1 226 ? -8.107 -4.236 -0.426 1.00 97.38 226 ILE A CA 1
ATOM 1752 C C . ILE A 1 226 ? -7.698 -3.715 -1.793 1.00 97.38 226 ILE A C 1
ATOM 1754 O O . ILE A 1 226 ? -6.900 -2.784 -1.877 1.00 97.38 226 ILE A O 1
ATOM 1758 N N . LYS A 1 227 ? -8.207 -4.344 -2.854 1.00 94.94 227 LYS A N 1
ATOM 1759 C CA . LYS A 1 227 ? -7.788 -4.054 -4.229 1.00 94.94 227 LYS A CA 1
ATOM 1760 C C . LYS A 1 227 ? -8.029 -2.594 -4.607 1.00 94.94 227 LYS A C 1
ATOM 1762 O O . LYS A 1 227 ? -7.130 -1.950 -5.129 1.00 94.94 227 LYS A O 1
ATOM 1767 N N . ASP A 1 228 ? -9.224 -2.098 -4.310 1.00 94.94 228 ASP A N 1
ATOM 1768 C CA . ASP A 1 228 ? -9.689 -0.785 -4.744 1.00 94.94 228 ASP A CA 1
ATOM 1769 C C . ASP A 1 228 ? -9.610 0.257 -3.617 1.00 94.94 228 ASP A C 1
ATOM 1771 O O . ASP A 1 228 ? -9.447 -0.074 -2.439 1.00 94.94 228 ASP A O 1
ATOM 1775 N N . GLY A 1 229 ? -9.759 1.534 -3.981 1.00 96.06 229 GLY A N 1
ATOM 1776 C CA . GLY A 1 229 ? -9.791 2.659 -3.039 1.00 96.06 229 GLY A CA 1
ATOM 1777 C C . GLY A 1 229 ? -8.491 3.460 -2.937 1.00 96.06 229 GLY A C 1
ATOM 1778 O O . GLY A 1 229 ? -8.426 4.408 -2.159 1.00 96.06 229 GLY A O 1
ATOM 1779 N N . ALA A 1 230 ? -7.470 3.117 -3.720 1.00 97.12 230 ALA A N 1
ATOM 1780 C CA . ALA A 1 230 ? -6.350 4.006 -4.009 1.00 97.12 230 ALA A CA 1
ATOM 1781 C C . ALA A 1 230 ? -6.631 4.771 -5.311 1.00 97.12 230 ALA A C 1
ATOM 1783 O O . ALA A 1 230 ? -7.168 4.194 -6.258 1.00 97.12 230 ALA A O 1
ATOM 1784 N N . ARG A 1 231 ? -6.261 6.053 -5.370 1.00 96.75 231 ARG A N 1
ATOM 1785 C CA . ARG A 1 231 ? -6.410 6.865 -6.587 1.00 96.75 231 ARG A CA 1
ATOM 1786 C C . ARG A 1 231 ? -5.497 6.394 -7.714 1.00 96.75 231 ARG A C 1
ATOM 1788 O O . ARG A 1 231 ? -5.858 6.412 -8.890 1.00 96.75 231 ARG A O 1
ATOM 1795 N N . GLY A 1 232 ? -4.276 6.015 -7.358 1.00 94.75 232 GLY A N 1
ATOM 1796 C CA . GLY A 1 232 ? -3.297 5.501 -8.294 1.00 94.75 232 GLY A CA 1
ATOM 1797 C C . GLY A 1 232 ? -3.619 4.064 -8.690 1.00 94.75 232 GLY A C 1
ATOM 1798 O O . GLY A 1 232 ? -3.887 3.211 -7.849 1.00 94.75 232 GLY A O 1
ATOM 1799 N N . LYS A 1 233 ? -3.558 3.775 -9.995 1.00 92.19 233 LYS A N 1
ATOM 1800 C CA . LYS A 1 233 ? -3.921 2.460 -10.561 1.00 92.19 233 LYS A CA 1
ATOM 1801 C C . LYS A 1 233 ? -3.010 1.304 -10.126 1.00 92.19 233 LYS A C 1
ATOM 1803 O O . LYS A 1 233 ? -3.349 0.150 -10.362 1.00 92.19 233 LYS A O 1
ATOM 1808 N N . ASN A 1 234 ? -1.858 1.608 -9.529 1.00 92.19 234 ASN A N 1
ATOM 1809 C CA . ASN A 1 234 ? -0.925 0.615 -8.987 1.00 92.19 234 ASN A CA 1
ATOM 1810 C C . ASN A 1 234 ? -1.048 0.474 -7.460 1.00 92.19 234 ASN A C 1
ATOM 1812 O O . ASN A 1 234 ? -0.357 -0.335 -6.840 1.00 92.19 234 ASN A O 1
ATOM 1816 N N . GLY A 1 235 ? -1.918 1.276 -6.847 1.00 93.94 235 GLY A N 1
ATOM 1817 C CA . GLY A 1 235 ? -2.197 1.257 -5.428 1.00 93.94 235 GLY A CA 1
ATOM 1818 C C . GLY A 1 235 ? -3.222 0.202 -5.049 1.00 93.94 235 GLY A C 1
ATOM 1819 O O . GLY A 1 235 ? -4.128 -0.136 -5.805 1.00 93.94 235 GLY A O 1
ATOM 1820 N N . ARG A 1 236 ? -3.089 -0.279 -3.820 1.00 95.50 236 ARG A N 1
ATOM 1821 C CA . ARG A 1 236 ? -4.119 -0.997 -3.067 1.00 95.50 236 ARG A CA 1
ATOM 1822 C C . ARG A 1 236 ? -4.234 -0.364 -1.690 1.00 95.50 236 ARG A C 1
ATOM 1824 O O . ARG A 1 236 ? -3.290 0.281 -1.233 1.00 95.50 236 ARG A O 1
ATOM 1831 N N . VAL A 1 237 ? -5.344 -0.566 -0.999 1.00 97.56 237 VAL A N 1
ATOM 1832 C CA . VAL A 1 237 ? -5.508 -0.073 0.371 1.00 97.56 237 VAL A CA 1
ATOM 1833 C C . VAL A 1 237 ? -5.093 -1.152 1.360 1.00 97.56 237 VAL A C 1
ATOM 1835 O O . VAL A 1 237 ? -5.495 -2.308 1.258 1.00 97.56 237 VAL A O 1
ATOM 1838 N N . TYR A 1 238 ? -4.296 -0.767 2.346 1.00 97.75 238 TYR A N 1
ATOM 1839 C CA . TYR A 1 238 ? -4.008 -1.564 3.524 1.00 97.75 238 TYR A CA 1
ATOM 1840 C C . TYR A 1 238 ? -4.750 -0.994 4.719 1.00 97.75 238 TYR A C 1
ATOM 1842 O O . TYR A 1 238 ? -4.689 0.205 4.993 1.00 97.75 238 TYR A O 1
ATOM 1850 N N . MET A 1 239 ? -5.379 -1.882 5.477 1.00 98.00 239 MET A N 1
ATOM 1851 C CA . MET A 1 239 ? -5.955 -1.564 6.773 1.00 98.00 239 MET A CA 1
ATOM 1852 C C . MET A 1 239 ? -5.298 -2.421 7.844 1.00 98.00 239 MET A C 1
ATOM 1854 O O . MET A 1 239 ? -5.210 -3.639 7.704 1.00 98.00 239 MET A O 1
ATOM 1858 N N . LYS A 1 240 ? -4.829 -1.770 8.907 1.00 97.25 240 LYS A N 1
ATOM 1859 C CA . LYS A 1 240 ? -4.097 -2.381 10.015 1.00 97.25 240 LYS A CA 1
ATOM 1860 C C . LYS A 1 240 ? -4.750 -2.056 11.340 1.00 97.25 240 LYS A C 1
ATOM 1862 O O . LYS A 1 240 ? -5.124 -0.908 11.572 1.00 97.25 240 LYS A O 1
ATOM 1867 N N . ILE A 1 241 ? -4.760 -3.041 12.226 1.00 96.81 241 ILE A N 1
ATOM 1868 C CA . ILE A 1 241 ? -4.998 -2.870 13.656 1.00 96.81 241 ILE A CA 1
ATOM 1869 C C . ILE A 1 241 ? -3.797 -3.427 14.415 1.00 96.81 241 ILE A C 1
ATOM 1871 O O . ILE A 1 241 ? -3.276 -4.495 14.090 1.00 96.81 241 ILE A O 1
ATOM 1875 N N . ARG A 1 242 ? -3.307 -2.703 15.413 1.00 95.06 242 ARG A N 1
ATOM 1876 C CA . ARG A 1 242 ? -2.201 -3.158 16.265 1.00 95.06 242 ARG A CA 1
ATOM 1877 C C . ARG A 1 242 ? -2.309 -2.548 17.651 1.00 95.06 242 ARG A C 1
ATOM 1879 O O . ARG A 1 242 ? -3.085 -1.618 17.851 1.00 95.06 242 ARG A O 1
ATOM 1886 N N . ASN A 1 243 ? -1.489 -3.042 18.577 1.00 94.62 243 ASN A N 1
ATOM 1887 C CA . ASN A 1 243 ? -1.332 -2.369 19.855 1.00 94.62 243 ASN A CA 1
ATOM 1888 C C . ASN A 1 243 ? -0.778 -0.955 19.648 1.00 94.62 243 ASN A C 1
ATOM 1890 O O . ASN A 1 243 ? 0.104 -0.754 18.804 1.00 94.62 243 ASN A O 1
ATOM 1894 N N . SER A 1 244 ? -1.299 0.004 20.406 1.00 91.00 244 SER A N 1
ATOM 1895 C CA . SER A 1 244 ? -0.816 1.386 20.412 1.00 91.00 244 SER A CA 1
ATOM 1896 C C . SER A 1 244 ? 0.647 1.490 20.816 1.00 91.00 244 SER A C 1
ATOM 1898 O O . SER A 1 244 ? 1.403 2.239 20.197 1.00 91.00 244 SER A O 1
ATOM 1900 N N . ARG A 1 245 ? 1.080 0.661 21.771 1.00 85.12 245 ARG A N 1
ATOM 1901 C CA . ARG A 1 245 ? 2.476 0.584 22.196 1.00 85.12 245 ARG A CA 1
ATOM 1902 C C . ARG A 1 245 ? 3.315 -0.126 21.122 1.00 85.12 245 ARG A C 1
ATOM 1904 O O . ARG A 1 245 ? 2.979 -1.255 20.743 1.00 85.12 245 ARG A O 1
ATOM 1911 N N . PRO A 1 246 ? 4.382 0.509 20.603 1.00 67.88 246 PRO A N 1
ATOM 1912 C CA . PRO A 1 246 ? 5.298 -0.137 19.673 1.00 67.88 246 PRO A CA 1
ATOM 1913 C C . PRO A 1 246 ? 6.019 -1.318 20.338 1.00 67.88 246 PRO A C 1
ATOM 1915 O O . PRO 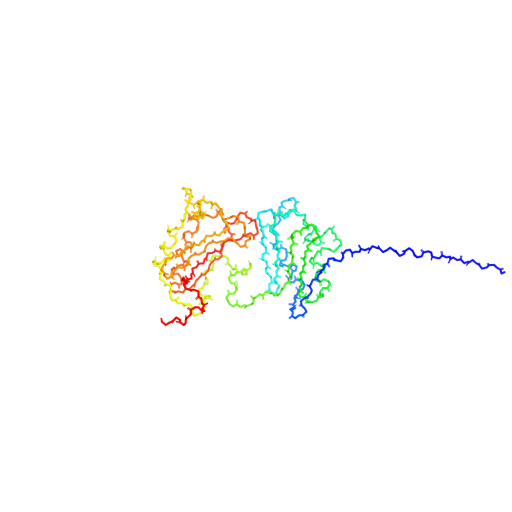A 1 246 ? 6.280 -1.313 21.538 1.00 67.88 246 PRO 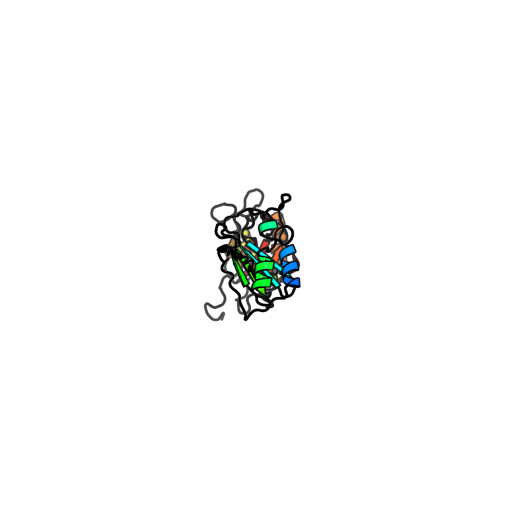A O 1
ATOM 1918 N N . CYS A 1 247 ? 6.375 -2.337 19.551 1.00 64.81 247 CYS A N 1
ATOM 1919 C CA . CYS A 1 247 ? 7.257 -3.402 20.030 1.00 64.81 247 CYS A CA 1
ATOM 1920 C C . CYS A 1 247 ? 8.651 -2.814 20.306 1.00 64.81 247 CYS A C 1
ATOM 1922 O O . CYS A 1 247 ? 9.204 -2.146 19.436 1.00 64.81 247 CYS A O 1
ATOM 1924 N N . GLY A 1 248 ? 9.213 -3.071 21.490 1.00 53.25 248 GLY A N 1
ATOM 1925 C CA . GLY A 1 248 ? 10.579 -2.664 21.853 1.00 53.25 248 GLY A CA 1
ATOM 1926 C C . GLY A 1 248 ? 10.682 -1.584 22.933 1.00 53.25 248 GLY A C 1
ATOM 1927 O O . GLY A 1 248 ? 11.738 -1.464 23.549 1.00 53.25 248 GLY A O 1
ATOM 1928 N N . GLU A 1 249 ? 9.603 -0.863 23.246 1.00 45.22 249 GLU A N 1
ATOM 1929 C CA . GLU A 1 249 ? 9.563 0.019 24.419 1.00 45.22 249 GLU A CA 1
ATOM 1930 C C . GLU A 1 249 ? 8.987 -0.734 25.621 1.00 45.22 249 GLU A C 1
ATOM 1932 O O . GLU A 1 249 ? 7.778 -0.794 25.826 1.00 45.22 249 GLU A O 1
ATOM 1937 N N . GLN A 1 250 ? 9.912 -1.315 26.391 1.00 40.41 250 GLN A N 1
ATOM 1938 C CA . GLN A 1 250 ? 9.712 -2.095 27.614 1.00 40.41 250 GLN A CA 1
ATOM 1939 C C . GLN A 1 250 ? 8.914 -3.395 27.441 1.00 40.41 250 GLN A C 1
ATOM 1941 O O . GLN A 1 250 ? 7.904 -3.487 26.749 1.00 40.41 250 GLN A O 1
ATOM 1946 N N . VAL A 1 251 ? 9.422 -4.441 28.096 1.00 39.22 251 VAL A N 1
ATOM 1947 C CA . VAL A 1 251 ? 8.766 -5.741 28.239 1.00 39.22 251 VAL A CA 1
ATOM 1948 C C . VAL A 1 251 ? 7.301 -5.497 28.592 1.00 39.22 251 VAL A C 1
ATOM 1950 O O . VAL A 1 251 ? 7.005 -4.853 29.598 1.00 39.22 251 VAL A O 1
ATOM 1953 N N . CYS A 1 252 ? 6.397 -5.952 27.725 1.00 43.41 252 CYS A N 1
ATOM 1954 C CA . CYS A 1 252 ? 4.965 -5.942 27.986 1.00 43.41 252 CYS A CA 1
ATOM 1955 C C . CYS A 1 252 ? 4.691 -6.918 29.142 1.00 43.41 252 CYS A C 1
ATOM 1957 O O . CYS A 1 252 ? 4.414 -8.089 28.893 1.00 43.41 252 CYS A O 1
ATOM 1959 N N . ASN A 1 253 ? 4.845 -6.439 30.378 1.00 38.38 253 ASN A N 1
ATOM 1960 C CA . ASN A 1 253 ? 4.378 -7.095 31.599 1.00 38.38 253 ASN A CA 1
ATOM 1961 C C . ASN A 1 253 ? 2.921 -6.712 31.860 1.00 38.38 253 ASN A C 1
ATOM 1963 O O . ASN A 1 253 ? 2.613 -5.498 31.782 1.00 38.38 253 ASN A O 1
#